Protein AF-0000000072333914 (afdb_homodimer)

Radius of gyration: 28.66 Å; Cα contacts (8 Å, |Δi|>4): 70; chains: 2; bounding box: 29×87×56 Å

Solvent-accessible surface area (backbone atoms only — not comparable to full-atom values): 10857 Å² total; per-residue (Å²): 116,71,63,60,55,51,50,52,52,49,52,53,51,48,46,53,46,67,69,34,56,64,52,48,51,50,49,52,49,52,50,50,51,52,53,51,52,51,51,53,50,51,51,55,51,47,54,39,51,50,38,49,49,55,42,50,67,72,44,85,73,68,85,85,59,92,69,77,75,48,73,56,53,39,40,49,48,50,44,54,48,49,54,49,51,51,52,53,48,56,52,54,57,55,65,74,97,115,70,62,59,56,51,50,54,52,49,51,51,52,48,46,52,46,68,71,34,56,64,53,47,51,49,49,51,49,50,50,52,51,50,52,51,53,50,52,53,52,49,52,55,51,48,53,39,50,51,37,49,50,56,41,52,68,70,46,84,73,67,88,77,63,94,70,77,75,48,72,55,54,38,41,50,48,49,43,53,48,51,53,48,50,50,52,54,48,55,52,55,58,56,65,74,98

InterPro domains:
  IPR011598 Myc-type, basic helix-loop-helix (bHLH) domain [PF00010] (33-82)
  IPR011598 Myc-type, basic helix-loop-helix (bHLH) domain [PS50888] (32-85)
  IPR011598 Myc-type, basic helix-loop-helix (bHLH) domain [SM00353] (38-91)
  IPR036638 Helix-loop-helix DNA-binding domain superfamily [G3DSA:4.10.280.10] (30-96)
  IPR036638 Helix-loop-helix DNA-binding domain superfamily [SSF47459] (28-91)
  IPR050359 Basic helix-loop-helix transcription factors [PTHR19290] (32-91)

Structure (mmCIF, N/CA/C/O backbone):
data_AF-0000000072333914-model_v1
#
loop_
_entity.id
_entity.type
_entity.pdbx_description
1 polymer 'BHLH domain-containing protein'
#
loop_
_atom_site.group_PDB
_atom_site.id
_atom_site.type_symbol
_atom_site.label_atom_id
_atom_site.label_alt_id
_atom_site.label_comp_id
_atom_site.label_asym_id
_atom_site.label_entity_id
_atom_site.label_seq_id
_atom_site.pdbx_PDB_ins_code
_atom_site.Cartn_x
_atom_site.Cartn_y
_atom_site.Cartn_z
_atom_site.occupancy
_atom_site.B_iso_or_equiv
_atom_site.auth_seq_id
_atom_site.auth_comp_id
_atom_site.auth_asym_id
_atom_site.auth_atom_id
_atom_site.pdbx_PDB_model_num
ATOM 1 N N . MET A 1 1 ? 5.539 -47.281 -7.219 1 53.69 1 MET A N 1
ATOM 2 C CA . MET A 1 1 ? 4.574 -46.594 -8.086 1 53.69 1 MET A CA 1
ATOM 3 C C . MET A 1 1 ? 4.977 -45.156 -8.312 1 53.69 1 MET A C 1
ATOM 5 O O . MET A 1 1 ? 4.93 -44.656 -9.445 1 53.69 1 MET A O 1
ATOM 9 N N . ASN A 1 2 ? 5.613 -44.562 -7.328 1 63.25 2 ASN A N 1
ATOM 10 C CA . ASN A 1 2 ? 5.949 -43.125 -7.359 1 63.25 2 ASN A CA 1
ATOM 11 C C . ASN A 1 2 ? 7.168 -42.875 -8.234 1 63.25 2 ASN A C 1
ATOM 13 O O . ASN A 1 2 ? 7.23 -41.844 -8.93 1 63.25 2 ASN A O 1
ATOM 17 N N . ILE A 1 3 ? 7.809 -43.906 -8.367 1 69.31 3 ILE A N 1
ATOM 18 C CA . ILE A 1 3 ? 9.07 -43.719 -9.07 1 69.31 3 ILE A CA 1
ATOM 19 C C . ILE A 1 3 ? 8.82 -43.688 -10.578 1 69.31 3 ILE A C 1
ATOM 21 O O . ILE A 1 3 ? 9.406 -42.875 -11.297 1 69.31 3 ILE A O 1
ATOM 25 N N . PHE A 1 4 ? 7.863 -44.469 -11.055 1 65.38 4 PHE A N 1
ATOM 26 C CA . PHE A 1 4 ? 7.562 -44.531 -12.484 1 65.38 4 PHE A CA 1
ATOM 27 C C . PHE A 1 4 ? 6.98 -43.219 -12.984 1 65.38 4 PHE A C 1
ATOM 29 O O . PHE A 1 4 ? 7.336 -42.75 -14.062 1 65.38 4 PHE A O 1
ATOM 36 N N . ILE A 1 5 ? 6.168 -42.562 -12.242 1 74.12 5 ILE A N 1
ATOM 37 C CA . ILE A 1 5 ? 5.543 -41.312 -12.594 1 74.12 5 ILE A CA 1
ATOM 38 C C . ILE A 1 5 ? 6.613 -4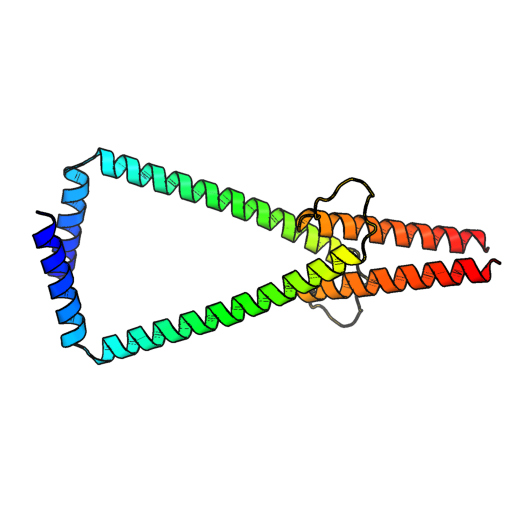0.219 -12.711 1 74.12 5 ILE A C 1
ATOM 40 O O . ILE A 1 5 ? 6.59 -39.406 -13.641 1 74.12 5 ILE A O 1
ATOM 44 N N . LEU A 1 6 ? 7.57 -40.312 -11.891 1 72.12 6 LEU A N 1
ATOM 45 C CA . LEU A 1 6 ? 8.656 -39.344 -11.898 1 72.12 6 LEU A CA 1
ATOM 46 C C . LEU A 1 6 ? 9.508 -39.5 -13.156 1 72.12 6 LEU A C 1
ATOM 48 O O . LEU A 1 6 ? 9.914 -38.5 -13.766 1 72.12 6 LEU A O 1
ATOM 52 N N . GLU A 1 7 ? 9.633 -40.719 -13.469 1 73.38 7 GLU A N 1
ATOM 53 C CA . GLU A 1 7 ? 10.422 -41.031 -14.656 1 73.38 7 GLU A CA 1
ATOM 54 C C . GLU A 1 7 ? 9.719 -40.562 -15.922 1 73.38 7 GLU A C 1
ATOM 56 O O . GLU A 1 7 ? 10.359 -40 -16.828 1 73.38 7 GLU A O 1
ATOM 61 N N . VAL A 1 8 ? 8.469 -40.719 -15.992 1 74.5 8 VAL A N 1
ATOM 62 C CA . VAL A 1 8 ? 7.668 -40.312 -17.141 1 74.5 8 VAL A CA 1
ATOM 63 C C . VAL A 1 8 ? 7.66 -38.781 -17.266 1 74.5 8 VAL A C 1
ATOM 65 O O . VAL A 1 8 ? 7.777 -38.25 -18.359 1 74.5 8 VAL A O 1
ATOM 68 N N . ILE A 1 9 ? 7.594 -38.094 -16.125 1 75.06 9 ILE A N 1
ATOM 69 C CA . ILE A 1 9 ? 7.582 -36.656 -16.109 1 75.06 9 ILE A CA 1
ATOM 70 C C . ILE A 1 9 ? 8.945 -36.125 -16.547 1 75.06 9 ILE A C 1
ATOM 72 O O . ILE A 1 9 ? 9.023 -35.156 -17.328 1 75.06 9 ILE A O 1
ATOM 76 N N . GLN A 1 10 ? 9.93 -36.812 -16.125 1 71.75 10 GLN A N 1
ATOM 77 C CA . GLN A 1 10 ? 11.289 -36.438 -16.484 1 71.75 10 GLN A CA 1
ATOM 78 C C . GLN A 1 10 ? 11.531 -36.656 -17.984 1 71.75 10 GLN A C 1
ATOM 80 O O . GLN A 1 10 ? 12.195 -35.844 -18.641 1 71.75 10 GLN A O 1
ATOM 85 N N . MET A 1 11 ? 11.031 -37.781 -18.578 1 71.38 11 MET A N 1
ATOM 86 C CA . MET A 1 11 ? 11.164 -38.094 -20 1 71.38 11 MET A CA 1
ATOM 87 C C . MET A 1 11 ? 10.438 -37.062 -20.844 1 71.38 11 MET A C 1
ATOM 89 O O . MET A 1 11 ? 10.938 -36.656 -21.891 1 71.38 11 MET A O 1
ATOM 93 N N . PHE A 1 12 ? 9.336 -36.719 -20.375 1 70.88 12 PHE A N 1
ATOM 94 C CA . PHE A 1 12 ? 8.547 -35.719 -21.078 1 70.88 12 PHE A CA 1
ATOM 95 C C . PHE A 1 12 ? 9.25 -34.375 -21.094 1 70.88 12 PHE A C 1
ATOM 97 O O . PHE A 1 12 ? 9.266 -33.688 -22.109 1 70.88 12 PHE A O 1
ATOM 104 N N . TYR A 1 13 ? 9.828 -34 -19.938 1 68.38 13 TYR A N 1
ATOM 105 C CA . TYR A 1 13 ? 10.547 -32.75 -19.812 1 68.38 13 TYR A CA 1
ATOM 106 C C . TYR A 1 13 ? 11.773 -32.719 -20.703 1 68.38 13 TYR A C 1
ATOM 108 O O . TYR A 1 13 ? 12.055 -31.719 -21.375 1 68.38 13 TYR A O 1
ATOM 116 N N . LYS A 1 14 ? 12.422 -33.781 -20.688 1 73.5 14 LYS A N 1
ATOM 117 C CA . LYS A 1 14 ? 13.617 -33.906 -21.516 1 73.5 14 LYS A CA 1
ATOM 118 C C . LYS A 1 14 ? 13.258 -33.875 -23 1 73.5 14 LYS A C 1
ATOM 120 O O . LYS A 1 14 ? 14 -33.312 -23.812 1 73.5 14 LYS A O 1
ATOM 125 N N . SER A 1 15 ? 12.195 -34.469 -23.328 1 72 15 SER A N 1
ATOM 126 C CA . SER A 1 15 ? 11.75 -34.469 -24.719 1 72 15 SER A CA 1
ATOM 127 C C . SER A 1 15 ? 11.406 -33.062 -25.203 1 72 15 SER A C 1
ATOM 129 O O . SER A 1 15 ? 11.75 -32.688 -26.328 1 72 15 SER A O 1
ATOM 131 N N . ILE A 1 16 ? 10.727 -32.344 -24.359 1 68.12 16 ILE A N 1
ATOM 132 C CA . ILE A 1 16 ? 10.367 -30.984 -24.734 1 68.12 16 ILE A CA 1
ATOM 133 C C . ILE A 1 16 ? 11.625 -30.141 -24.891 1 68.12 16 ILE A C 1
ATOM 135 O O . ILE A 1 16 ? 11.742 -29.344 -25.828 1 68.12 16 ILE A O 1
ATOM 139 N N . GLU A 1 17 ? 12.555 -30.359 -24.016 1 66.81 17 GLU A N 1
ATOM 140 C CA . GLU A 1 17 ? 13.82 -29.625 -24.078 1 66.81 17 GLU A CA 1
ATOM 141 C C . GLU A 1 17 ? 14.625 -30.031 -25.312 1 66.81 17 GLU A C 1
ATOM 143 O O . GLU A 1 17 ? 15.273 -29.188 -25.938 1 66.81 17 GLU A O 1
ATOM 148 N N . ASP A 1 18 ? 14.617 -31.344 -25.516 1 71.44 18 ASP A N 1
ATOM 149 C CA . ASP A 1 18 ? 15.391 -31.844 -26.641 1 71.44 18 ASP A CA 1
ATOM 150 C C . ASP A 1 18 ? 14.742 -31.469 -27.969 1 71.44 18 ASP A C 1
ATOM 152 O O . ASP A 1 18 ? 15.43 -31.281 -28.969 1 71.44 18 ASP A O 1
ATOM 156 N N . TYR A 1 19 ? 13.5 -31.438 -27.953 1 65.25 19 TYR A N 1
ATOM 157 C CA . TYR A 1 19 ? 12.797 -31.219 -29.219 1 65.25 19 TYR A CA 1
ATOM 158 C C . TYR A 1 19 ? 12.906 -29.766 -29.672 1 65.25 19 TYR A C 1
ATOM 160 O O . TYR A 1 19 ? 13.109 -29.484 -30.859 1 65.25 19 TYR A O 1
ATOM 168 N N . ASP A 1 20 ? 12.742 -28.797 -28.781 1 71.88 20 ASP A N 1
ATOM 169 C CA . ASP A 1 20 ? 12.75 -27.422 -29.266 1 71.88 20 ASP A CA 1
ATOM 170 C C . ASP A 1 20 ? 13.57 -26.531 -28.344 1 71.88 20 ASP A C 1
ATOM 172 O O . ASP A 1 20 ? 13.047 -25.984 -27.375 1 71.88 20 ASP A O 1
ATOM 176 N N . PRO A 1 21 ? 14.906 -26.609 -28.609 1 74.38 21 PRO A N 1
ATOM 177 C CA . PRO A 1 21 ? 15.812 -25.781 -27.844 1 74.38 21 PRO A CA 1
ATOM 178 C C . PRO A 1 21 ? 15.367 -24.312 -27.781 1 74.38 21 PRO A C 1
ATOM 180 O O . PRO A 1 21 ? 15.688 -23.609 -26.812 1 74.38 21 PRO A O 1
ATOM 183 N N . HIS A 1 22 ? 14.719 -23.938 -28.812 1 74.69 22 HIS A N 1
ATOM 184 C CA . HIS A 1 22 ? 14.219 -22.578 -28.875 1 74.69 22 HIS A CA 1
ATOM 185 C C . HIS A 1 22 ? 13.188 -22.312 -27.781 1 74.69 22 HIS A C 1
ATOM 187 O O . HIS A 1 22 ? 13.102 -21.219 -27.234 1 74.69 22 HIS A O 1
ATOM 193 N N . LEU A 1 23 ? 12.516 -23.422 -27.547 1 74.19 23 LEU A N 1
ATOM 194 C CA . LEU A 1 23 ? 11.5 -23.297 -26.516 1 74.19 23 LEU A CA 1
ATOM 195 C C . LEU A 1 23 ? 12.141 -23.109 -25.141 1 74.19 23 LEU A C 1
ATOM 197 O O . LEU A 1 23 ? 11.656 -22.312 -24.328 1 74.19 23 LEU A O 1
ATOM 201 N N . LYS A 1 24 ? 13.203 -23.734 -24.938 1 75.38 24 LYS A N 1
ATOM 202 C CA . LYS A 1 24 ? 13.93 -23.609 -23.672 1 75.38 24 LYS A CA 1
ATOM 203 C C . LYS A 1 24 ? 14.477 -22.188 -23.5 1 75.38 24 LYS A C 1
ATOM 205 O O . LYS A 1 24 ? 14.383 -21.609 -22.406 1 75.38 24 LYS A O 1
ATOM 210 N N . CYS A 1 25 ? 14.969 -21.781 -24.609 1 78.06 25 CYS A N 1
ATOM 211 C CA . CYS A 1 25 ? 15.578 -20.453 -24.562 1 78.06 25 CYS A CA 1
ATOM 212 C C . CYS A 1 25 ? 14.523 -19.375 -24.297 1 78.06 25 CYS A C 1
ATOM 214 O O . CYS A 1 25 ? 14.727 -18.484 -23.469 1 78.06 25 CYS A O 1
ATOM 216 N N . GLN A 1 26 ? 13.383 -19.688 -24.969 1 79.75 26 GLN A N 1
ATOM 217 C CA . GLN A 1 26 ? 12.305 -18.703 -24.812 1 79.75 26 GLN A CA 1
ATOM 218 C C . GLN A 1 26 ? 11.766 -18.719 -23.391 1 79.75 26 GLN A C 1
ATOM 220 O O . GLN A 1 26 ? 11.492 -17.656 -22.828 1 79.75 26 GLN A O 1
ATOM 225 N N . TYR A 1 27 ? 11.719 -19.906 -22.906 1 79.88 27 TYR A N 1
ATOM 226 C CA . TYR A 1 27 ? 11.203 -20.047 -21.547 1 79.88 27 TYR A CA 1
ATOM 227 C C . TYR A 1 27 ? 12.125 -19.375 -20.531 1 79.88 27 TYR A C 1
ATOM 229 O O . TYR A 1 27 ? 11.672 -18.688 -19.625 1 79.88 27 TYR A O 1
ATOM 237 N N . SER A 1 28 ? 13.336 -19.625 -20.766 1 84.38 28 SER A N 1
ATOM 238 C CA . SER A 1 28 ? 14.328 -19.047 -19.859 1 84.38 28 SER A CA 1
ATOM 239 C C . SER A 1 28 ? 14.305 -17.516 -19.922 1 84.38 28 SER A C 1
ATOM 241 O O . SER A 1 28 ? 14.383 -16.844 -18.891 1 84.38 28 SER A O 1
ATOM 243 N N . VAL A 1 29 ? 14.086 -17.047 -21.125 1 88.94 29 VAL A N 1
ATOM 244 C CA . VAL A 1 29 ? 14.07 -15.594 -21.328 1 88.94 29 VAL A CA 1
ATOM 245 C C . VAL A 1 29 ? 12.852 -14.992 -20.641 1 88.94 29 VAL A C 1
ATOM 247 O O . VAL A 1 29 ? 12.945 -13.922 -20.031 1 88.94 29 VAL A O 1
ATOM 250 N N . ASN A 1 30 ? 11.766 -15.672 -20.828 1 92.56 30 ASN A N 1
ATOM 251 C CA . ASN A 1 30 ? 10.539 -15.195 -20.203 1 92.56 30 ASN A CA 1
ATOM 252 C C . ASN A 1 30 ? 10.648 -15.172 -18.688 1 92.56 30 ASN A C 1
ATOM 254 O O . ASN A 1 30 ? 10.172 -14.234 -18.031 1 92.56 30 ASN A O 1
ATOM 258 N N . ILE A 1 31 ? 11.312 -16.172 -18.188 1 93.69 31 ILE A N 1
ATOM 259 C CA . ILE A 1 31 ? 11.492 -16.266 -16.734 1 93.69 31 ILE A CA 1
ATOM 260 C C . ILE A 1 31 ? 12.336 -15.086 -16.25 1 93.69 31 ILE A C 1
ATOM 262 O O . ILE A 1 31 ? 11.992 -14.43 -15.258 1 93.69 31 ILE A O 1
ATOM 266 N N . ILE A 1 32 ? 13.344 -14.812 -16.953 1 93.12 32 ILE A N 1
ATOM 267 C CA . ILE A 1 32 ? 14.242 -13.719 -16.594 1 93.12 32 ILE A CA 1
ATOM 268 C C . ILE A 1 32 ? 13.492 -12.391 -16.688 1 93.12 32 ILE A C 1
ATOM 270 O O . ILE A 1 32 ? 13.656 -11.523 -15.82 1 93.12 32 ILE A O 1
ATOM 274 N N . ARG A 1 33 ? 12.688 -12.188 -17.672 1 97.5 33 ARG A N 1
ATOM 275 C CA . ARG A 1 33 ? 11.891 -10.977 -17.844 1 97.5 33 ARG A CA 1
ATOM 276 C C . ARG A 1 33 ? 10.938 -10.789 -16.656 1 97.5 33 ARG A C 1
ATOM 278 O O . ARG A 1 33 ? 10.828 -9.688 -16.125 1 97.5 33 ARG A O 1
ATOM 285 N N . ARG A 1 34 ? 10.328 -11.828 -16.281 1 97.44 34 ARG A N 1
ATOM 286 C CA . ARG A 1 34 ? 9.391 -11.773 -15.164 1 97.44 34 ARG A CA 1
ATOM 287 C C . ARG A 1 34 ? 10.102 -11.438 -13.859 1 97.44 34 ARG A C 1
ATOM 289 O O . ARG A 1 34 ? 9.609 -10.641 -13.062 1 97.44 34 ARG A O 1
ATOM 296 N N . LEU A 1 35 ? 11.258 -11.977 -13.664 1 97.38 35 LEU A N 1
ATOM 297 C CA . LEU A 1 35 ? 12.047 -11.719 -12.469 1 97.38 35 LEU A CA 1
ATOM 298 C C . LEU A 1 35 ? 12.461 -10.25 -12.383 1 97.38 35 LEU A C 1
ATOM 300 O O . LEU A 1 35 ? 12.375 -9.633 -11.32 1 97.38 35 LEU A O 1
ATOM 304 N N . LYS A 1 36 ? 12.773 -9.727 -13.461 1 98 36 LYS A N 1
ATOM 305 C CA . LYS A 1 36 ? 13.156 -8.312 -13.523 1 98 36 LYS A CA 1
ATOM 306 C C . LYS A 1 36 ? 11.961 -7.41 -13.242 1 98 36 LYS A C 1
ATOM 308 O O . LYS A 1 36 ? 12.078 -6.426 -12.516 1 98 36 LYS A O 1
ATOM 313 N N . ALA A 1 37 ? 10.812 -7.703 -13.805 1 98.19 37 ALA A N 1
ATOM 314 C CA . ALA A 1 37 ? 9.586 -6.945 -13.578 1 98.19 37 ALA A CA 1
ATOM 315 C C . ALA A 1 37 ? 9.18 -6.98 -12.102 1 98.19 37 ALA A C 1
ATOM 317 O O . ALA A 1 37 ? 8.766 -5.961 -11.547 1 98.19 37 ALA A O 1
ATOM 318 N N . ASN A 1 38 ? 9.344 -8.07 -11.508 1 97.62 38 ASN A N 1
ATOM 319 C CA . ASN A 1 38 ? 9.047 -8.219 -10.086 1 97.62 38 ASN A CA 1
ATOM 320 C C . ASN A 1 38 ? 9.969 -7.371 -9.219 1 97.62 38 ASN A C 1
ATOM 322 O O . ASN A 1 38 ? 9.539 -6.785 -8.227 1 97.62 38 ASN A O 1
ATOM 326 N N . ARG A 1 39 ? 11.25 -7.379 -9.586 1 98.12 39 ARG A N 1
ATOM 327 C CA . ARG A 1 39 ? 12.211 -6.562 -8.852 1 98.12 39 ARG A CA 1
ATOM 328 C C . ARG A 1 39 ? 11.859 -5.082 -8.961 1 98.12 39 ARG A C 1
ATOM 330 O O . ARG A 1 39 ? 11.969 -4.34 -7.977 1 98.12 39 ARG A O 1
ATOM 337 N N . ARG A 1 40 ? 11.461 -4.633 -10.109 1 98.25 40 ARG A N 1
ATOM 338 C CA . ARG A 1 40 ? 11.062 -3.242 -10.289 1 98.25 40 ARG A CA 1
ATOM 339 C C . ARG A 1 40 ? 9.836 -2.908 -9.438 1 98.25 40 ARG A C 1
ATOM 341 O O . ARG A 1 40 ? 9.789 -1.848 -8.812 1 98.25 40 ARG A O 1
ATOM 348 N N . GLU A 1 41 ? 8.875 -3.891 -9.391 1 97.44 41 GLU A N 1
ATOM 349 C CA . GLU A 1 41 ? 7.668 -3.691 -8.594 1 97.44 41 GLU A CA 1
ATOM 350 C C . GLU A 1 41 ? 7.988 -3.637 -7.102 1 97.44 41 GLU A C 1
ATOM 352 O O . GLU A 1 41 ? 7.434 -2.812 -6.371 1 97.44 41 GLU A O 1
ATOM 357 N N . ARG A 1 42 ? 8.875 -4.402 -6.695 1 98.06 42 ARG A N 1
ATOM 358 C CA . ARG A 1 42 ? 9.297 -4.398 -5.297 1 98.06 42 ARG A CA 1
ATOM 359 C C . ARG A 1 42 ? 9.969 -3.082 -4.934 1 98.06 42 ARG A C 1
ATOM 361 O O . ARG A 1 42 ? 9.758 -2.551 -3.84 1 98.06 42 ARG A O 1
ATOM 368 N N . ALA A 1 43 ? 10.781 -2.639 -5.852 1 97.88 43 ALA A N 1
ATOM 369 C CA . ALA A 1 43 ? 11.438 -1.353 -5.641 1 97.88 43 ALA A CA 1
ATOM 370 C C . ALA A 1 43 ? 10.414 -0.222 -5.543 1 97.88 43 ALA A C 1
ATOM 372 O O . ALA A 1 43 ? 10.555 0.678 -4.715 1 97.88 43 ALA A O 1
ATOM 373 N N . ARG A 1 44 ? 9.461 -0.206 -6.383 1 98.12 44 ARG A N 1
ATOM 374 C CA . ARG A 1 44 ? 8.398 0.793 -6.352 1 98.12 44 ARG A CA 1
ATOM 375 C C . ARG A 1 44 ? 7.652 0.758 -5.02 1 98.12 44 ARG A C 1
ATOM 377 O O . ARG A 1 44 ? 7.379 1.805 -4.43 1 98.12 44 ARG A O 1
ATOM 384 N N . MET A 1 45 ? 7.371 -0.432 -4.531 1 97.88 45 MET A N 1
ATOM 385 C CA . MET A 1 45 ? 6.664 -0.59 -3.262 1 97.88 45 MET A CA 1
ATOM 386 C C . MET A 1 45 ? 7.531 -0.13 -2.096 1 97.88 45 MET A C 1
ATOM 388 O O . MET A 1 45 ? 7.023 0.423 -1.119 1 97.88 45 MET A O 1
ATOM 392 N N . HIS A 1 46 ? 8.859 -0.367 -2.193 1 98.25 46 HIS A N 1
ATOM 393 C CA . HIS A 1 46 ? 9.773 0.107 -1.162 1 98.25 46 HIS A CA 1
ATOM 394 C C . HIS A 1 46 ? 9.719 1.625 -1.032 1 98.25 46 HIS A C 1
ATOM 396 O O . HIS A 1 46 ? 9.758 2.16 0.078 1 98.25 46 HIS A O 1
ATOM 402 N N . SER A 1 47 ? 9.648 2.32 -2.125 1 98.25 47 SER A N 1
ATOM 403 C CA . SER A 1 47 ? 9.547 3.775 -2.105 1 98.25 47 SER A CA 1
ATOM 404 C C . SER A 1 47 ? 8.289 4.227 -1.368 1 98.25 47 SER A C 1
ATOM 406 O O . SER A 1 47 ? 8.32 5.195 -0.605 1 98.25 47 SER A O 1
ATOM 408 N N . VAL A 1 48 ? 7.207 3.609 -1.576 1 98.19 48 VAL A N 1
ATOM 409 C CA . VAL A 1 48 ? 5.941 3.92 -0.916 1 98.19 48 VAL A CA 1
ATOM 410 C C . VAL A 1 48 ? 6.074 3.688 0.587 1 98.19 48 VAL A C 1
ATOM 412 O O . VAL A 1 48 ? 5.645 4.52 1.39 1 98.19 48 VAL A O 1
ATOM 415 N N . ASN A 1 49 ? 6.637 2.574 0.926 1 97.62 49 ASN A N 1
ATOM 416 C CA . ASN A 1 49 ? 6.84 2.248 2.334 1 97.62 49 ASN A CA 1
ATOM 417 C C . ASN A 1 49 ? 7.734 3.273 3.023 1 97.62 49 ASN A C 1
ATOM 419 O O . ASN A 1 49 ? 7.5 3.631 4.18 1 97.62 49 ASN A O 1
ATOM 423 N N . ASN A 1 50 ? 8.781 3.625 2.303 1 98.31 50 ASN A N 1
ATOM 424 C CA . ASN A 1 50 ? 9.648 4.664 2.846 1 98.31 50 ASN A CA 1
ATOM 425 C C . ASN A 1 50 ? 8.883 5.957 3.102 1 98.31 50 ASN A C 1
ATOM 427 O O . ASN A 1 50 ? 9.07 6.602 4.137 1 98.31 50 ASN A O 1
ATOM 431 N N . ALA A 1 51 ? 8.078 6.336 2.145 1 98.44 51 ALA A N 1
ATOM 432 C CA . ALA A 1 51 ? 7.281 7.551 2.303 1 98.44 51 ALA A CA 1
ATOM 433 C C . ALA A 1 51 ? 6.309 7.418 3.469 1 98.44 51 ALA A C 1
ATOM 435 O O . ALA A 1 51 ? 6.098 8.367 4.223 1 98.44 51 ALA A O 1
ATOM 436 N N . LEU A 1 52 ? 5.734 6.34 3.654 1 98.06 52 LEU A N 1
ATOM 437 C CA . LEU A 1 52 ? 4.844 6.07 4.777 1 98.06 52 LEU A CA 1
ATOM 438 C C . LEU A 1 52 ? 5.594 6.164 6.102 1 98.06 52 LEU A C 1
ATOM 440 O O . LEU A 1 52 ? 5.062 6.684 7.086 1 98.06 52 LEU A O 1
ATOM 444 N N . GLU A 1 53 ? 6.773 5.586 6.07 1 97.19 53 GLU A N 1
ATOM 445 C CA . GLU A 1 53 ? 7.605 5.652 7.27 1 97.19 53 GLU A CA 1
ATOM 446 C C . GLU A 1 53 ? 7.941 7.098 7.625 1 97.19 53 GLU A C 1
ATOM 448 O O . GLU A 1 53 ? 7.934 7.469 8.805 1 97.19 53 GLU A O 1
ATOM 453 N N . GLN A 1 54 ? 8.305 7.906 6.691 1 97.62 54 GLN A N 1
ATOM 454 C CA . GLN A 1 54 ? 8.547 9.328 6.926 1 97.62 54 GLN A CA 1
ATOM 455 C C . GLN A 1 54 ? 7.32 10 7.543 1 97.62 54 GLN A C 1
ATOM 457 O O . GLN A 1 54 ? 7.445 10.789 8.477 1 97.62 54 GLN A O 1
ATOM 462 N N . LEU A 1 55 ? 6.176 9.656 7.039 1 97.5 55 LEU A N 1
ATOM 463 C CA . LEU A 1 55 ? 4.922 10.203 7.551 1 97.5 55 LEU A CA 1
ATOM 464 C C . LEU A 1 55 ? 4.703 9.781 9 1 97.5 55 LEU A C 1
ATOM 466 O O . LEU A 1 55 ? 4.305 10.602 9.836 1 97.5 55 LEU A O 1
ATOM 470 N N . ARG A 1 56 ? 4.98 8.562 9.227 1 95.69 56 ARG A N 1
ATOM 471 C CA . ARG A 1 56 ? 4.852 8.039 10.578 1 95.69 56 ARG A CA 1
ATOM 472 C C . ARG A 1 56 ? 5.738 8.805 11.555 1 95.69 56 ARG A C 1
ATOM 474 O O . ARG A 1 56 ? 5.336 9.086 12.68 1 95.69 56 ARG A O 1
ATOM 481 N N . ASN A 1 57 ? 6.859 9.195 11.125 1 94.25 57 ASN A N 1
ATOM 482 C CA . ASN A 1 57 ? 7.863 9.82 11.977 1 94.25 57 ASN A CA 1
ATOM 483 C C . ASN A 1 57 ? 7.508 11.273 12.297 1 94.25 57 ASN A C 1
ATOM 485 O O . ASN A 1 57 ? 7.969 11.82 13.297 1 94.25 57 ASN A O 1
ATOM 489 N N . ILE A 1 58 ? 6.762 11.883 11.469 1 94.69 58 ILE A N 1
ATOM 490 C CA . ILE A 1 58 ? 6.445 13.289 11.68 1 94.69 58 ILE A CA 1
ATOM 491 C C . ILE A 1 58 ? 5.23 13.414 12.602 1 94.69 58 ILE A C 1
ATOM 493 O O . ILE A 1 58 ? 4.945 14.5 13.117 1 94.69 58 ILE A O 1
ATOM 497 N N . LEU A 1 59 ? 4.488 12.359 12.758 1 95.12 59 LEU A N 1
ATOM 498 C CA . LEU A 1 59 ? 3.283 12.398 13.586 1 95.12 59 LEU A CA 1
ATOM 499 C C . LEU A 1 59 ? 3.639 12.367 15.07 1 95.12 59 LEU A C 1
ATOM 501 O O . LEU A 1 59 ? 4.602 11.711 15.469 1 95.12 59 LEU A O 1
ATOM 505 N N . PRO A 1 60 ? 2.834 13.102 15.789 1 90.81 60 PRO A N 1
ATOM 506 C CA . PRO A 1 60 ? 3.076 13.047 17.234 1 90.81 60 PRO A CA 1
ATOM 507 C C . PRO A 1 60 ? 2.85 11.648 17.812 1 90.81 60 PRO A C 1
ATOM 509 O O . PRO A 1 60 ? 1.957 10.93 17.359 1 90.81 60 PRO A O 1
ATOM 512 N N . THR A 1 61 ? 3.854 11.188 18.438 1 79.44 61 THR A N 1
ATOM 513 C CA . THR A 1 61 ? 3.811 9.836 18.984 1 79.44 61 THR A CA 1
ATOM 514 C C . THR A 1 61 ? 3.07 9.812 20.328 1 79.44 61 THR A C 1
ATOM 516 O O . THR A 1 61 ? 3.24 10.711 21.141 1 79.44 61 THR A O 1
ATOM 519 N N . ALA A 1 62 ? 1.845 9.227 20.25 1 61.69 62 ALA A N 1
ATOM 520 C CA . ALA A 1 62 ? 1.24 9.07 21.578 1 61.69 62 ALA A CA 1
ATOM 521 C C . ALA A 1 62 ? 2.053 8.109 22.438 1 61.69 62 ALA A C 1
ATOM 523 O O . ALA A 1 62 ? 2.703 7.195 21.922 1 61.69 62 ALA A O 1
ATOM 524 N N . SER A 1 63 ? 2.598 8.75 23.562 1 57.25 63 SER A N 1
ATOM 525 C CA . SER A 1 63 ? 3.434 8.086 24.562 1 57.25 63 SER A CA 1
ATOM 526 C C . SER A 1 63 ? 2.988 6.645 24.781 1 57.25 63 SER A C 1
ATOM 528 O O . SER A 1 63 ? 3.617 5.906 25.547 1 57.25 63 SER A O 1
ATOM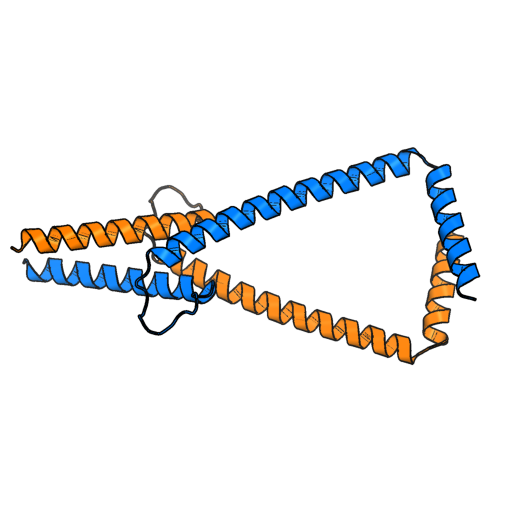 530 N N . HIS A 1 64 ? 1.779 6.328 24.203 1 49.94 64 HIS A N 1
ATOM 531 C CA . HIS A 1 64 ? 1.212 5.176 24.891 1 49.94 64 HIS A CA 1
ATOM 532 C C . HIS A 1 64 ? 1.676 3.869 24.266 1 49.94 64 HIS A C 1
ATOM 534 O O . HIS A 1 64 ? 0.998 3.32 23.391 1 49.94 64 HIS A O 1
ATOM 540 N N . GLY A 1 65 ? 3.023 3.613 24.094 1 60.53 65 GLY A N 1
ATOM 541 C CA . GLY A 1 65 ? 3.598 2.285 23.953 1 60.53 65 GLY A CA 1
ATOM 542 C C . GLY A 1 65 ? 4.453 2.135 22.703 1 60.53 65 GLY A C 1
ATOM 543 O O . GLY A 1 65 ? 4.535 3.055 21.891 1 60.53 65 GLY A O 1
ATOM 544 N N . SER A 1 66 ? 5.402 1.13 22.688 1 66.75 66 SER A N 1
ATOM 545 C CA . SER A 1 66 ? 6.52 0.717 21.844 1 66.75 66 SER A CA 1
ATOM 546 C C . SER A 1 66 ? 6.035 0.215 20.484 1 66.75 66 SER A C 1
ATOM 548 O O . SER A 1 66 ? 6.844 -0.065 19.609 1 66.75 66 SER A O 1
ATOM 550 N N . THR A 1 67 ? 4.625 0.271 20.328 1 82.56 67 THR A N 1
ATOM 551 C CA . THR A 1 67 ? 4.266 -0.394 19.094 1 82.56 67 THR A CA 1
ATOM 552 C C . THR A 1 67 ? 4.18 0.612 17.938 1 82.56 67 THR A C 1
ATOM 554 O O . THR A 1 67 ? 3.617 1.696 18.109 1 82.56 67 THR A O 1
ATOM 557 N N . LYS A 1 68 ? 4.75 0.178 16.828 1 88.56 68 LYS A N 1
ATOM 558 C CA . LYS A 1 68 ? 4.723 0.983 15.609 1 88.56 68 LYS A CA 1
ATOM 559 C C . LYS A 1 68 ? 3.318 1.036 15.016 1 88.56 68 LYS A C 1
ATOM 561 O O . LYS A 1 68 ? 2.602 0.033 15.016 1 88.56 68 LYS A O 1
ATOM 566 N N . LEU A 1 69 ? 2.912 2.232 14.625 1 92.19 69 LEU A N 1
ATOM 567 C CA . LEU A 1 69 ? 1.632 2.379 13.938 1 92.19 69 LEU A CA 1
ATOM 568 C C . LEU A 1 69 ? 1.588 1.524 12.68 1 92.19 69 LEU A C 1
ATOM 570 O O . LEU A 1 69 ? 2.582 1.426 11.953 1 92.19 69 LEU A O 1
ATOM 574 N N . SER A 1 70 ? 0.451 0.941 12.391 1 94.94 70 SER A N 1
ATOM 575 C CA . SER A 1 70 ? 0.254 0.246 11.125 1 94.94 70 SER A CA 1
ATOM 576 C C . SER A 1 70 ? 0.089 1.231 9.977 1 94.94 70 SER A C 1
ATOM 578 O O . SER A 1 70 ? 0.007 2.441 10.195 1 94.94 70 SER A O 1
ATOM 580 N N . LYS A 1 71 ? 0.054 0.6 8.844 1 96.31 71 LYS A N 1
ATOM 581 C CA . LYS A 1 71 ? -0.112 1.444 7.664 1 96.31 71 LYS A CA 1
ATOM 582 C C . LYS A 1 71 ? -1.415 2.234 7.73 1 96.31 71 LYS A C 1
ATOM 584 O O . LYS A 1 71 ? -1.421 3.451 7.535 1 96.31 71 LYS A O 1
ATOM 589 N N . ILE A 1 72 ? -2.49 1.514 7.992 1 97.44 72 ILE A N 1
ATOM 590 C CA . ILE A 1 72 ? -3.805 2.146 8 1 97.44 72 ILE A CA 1
ATOM 591 C C . ILE A 1 72 ? -3.889 3.15 9.148 1 97.44 72 ILE A C 1
ATOM 593 O O . ILE A 1 72 ? -4.48 4.223 9 1 97.44 72 ILE A O 1
ATOM 597 N N . GLU A 1 73 ? -3.361 2.818 10.273 1 95.38 73 GLU A N 1
ATOM 598 C CA . GLU A 1 73 ? -3.359 3.719 11.422 1 95.38 73 GLU A CA 1
ATOM 599 C C . GLU A 1 73 ? -2.59 5 11.117 1 95.38 73 GLU A C 1
ATOM 601 O O . GLU A 1 73 ? -3.002 6.09 11.523 1 95.38 73 GLU A O 1
ATOM 606 N N . THR A 1 74 ? -1.443 4.867 10.43 1 97 74 THR A N 1
ATOM 607 C CA . THR A 1 74 ? -0.642 6.031 10.07 1 97 74 THR A CA 1
ATOM 608 C C . THR A 1 74 ? -1.446 6.996 9.203 1 97 74 THR A C 1
ATOM 610 O O . THR A 1 74 ? -1.443 8.203 9.445 1 97 74 THR A O 1
ATOM 613 N N . LEU A 1 75 ? -2.113 6.477 8.297 1 98.12 75 LEU A N 1
ATOM 614 C CA . LEU A 1 75 ? -2.91 7.285 7.383 1 98.12 75 LEU A CA 1
ATOM 615 C C . LEU A 1 75 ? -4.031 8.008 8.125 1 98.12 75 LEU A C 1
ATOM 617 O O . LEU A 1 75 ? -4.238 9.203 7.922 1 98.12 75 LEU A O 1
ATOM 621 N N . ARG A 1 76 ? -4.707 7.293 8.969 1 97.69 76 ARG A N 1
ATOM 622 C CA . ARG A 1 76 ? -5.805 7.871 9.734 1 97.69 76 ARG A CA 1
ATOM 623 C C . ARG A 1 76 ? -5.293 8.938 10.695 1 97.69 76 ARG A C 1
ATOM 625 O O . ARG A 1 76 ? -5.898 10.008 10.828 1 97.69 76 ARG A O 1
ATOM 632 N N . ARG A 1 77 ? -4.203 8.609 11.297 1 96.94 77 ARG A N 1
ATOM 633 C CA . ARG A 1 77 ? -3.613 9.57 12.219 1 96.94 77 ARG A CA 1
ATOM 634 C C . ARG A 1 77 ? -3.154 10.828 11.484 1 96.94 77 ARG A C 1
ATOM 636 O O . ARG A 1 77 ? -3.254 11.938 12.016 1 96.94 77 ARG A O 1
ATOM 643 N N . ALA A 1 78 ? -2.588 10.609 10.32 1 98.06 78 ALA A N 1
ATOM 644 C CA . ALA A 1 78 ? -2.164 11.75 9.516 1 98.06 78 ALA A CA 1
ATOM 645 C C . ALA A 1 78 ? -3.348 12.656 9.188 1 98.06 78 ALA A C 1
ATOM 647 O O . ALA A 1 78 ? -3.252 13.883 9.305 1 98.06 78 ALA A O 1
ATOM 648 N N . CYS A 1 79 ? -4.43 12.094 8.797 1 98.12 79 CYS A N 1
ATOM 649 C CA . CYS A 1 79 ? -5.641 12.859 8.523 1 98.12 79 CYS A CA 1
ATOM 650 C C . CYS A 1 79 ? -6.07 13.656 9.75 1 98.12 79 CYS A C 1
ATOM 652 O O . CYS A 1 79 ? -6.281 14.867 9.664 1 98.12 79 CYS A O 1
ATOM 654 N N . ASP A 1 80 ? -6.148 12.961 10.852 1 97.69 80 ASP A N 1
ATOM 655 C CA . ASP A 1 80 ? -6.562 13.594 12.102 1 97.69 80 ASP A CA 1
ATOM 656 C C . ASP A 1 80 ? -5.621 14.734 12.484 1 97.69 80 ASP A C 1
ATOM 658 O O . ASP A 1 80 ? -6.066 15.789 12.938 1 97.69 80 ASP A O 1
ATOM 662 N N . TYR A 1 81 ? -4.379 14.5 12.312 1 97.44 81 TYR A N 1
ATOM 663 C CA . TYR A 1 81 ? -3.365 15.484 12.688 1 97.44 81 TYR A CA 1
ATOM 664 C C . TYR A 1 81 ? -3.463 16.734 11.812 1 97.44 81 TYR A C 1
ATOM 666 O O . TYR A 1 81 ? -3.348 17.844 12.312 1 97.44 81 TYR A O 1
ATOM 674 N N . ILE A 1 82 ? -3.643 16.547 10.555 1 97.56 82 ILE A N 1
ATOM 675 C CA . ILE A 1 82 ? -3.77 17.672 9.625 1 97.56 82 ILE A CA 1
ATOM 676 C C . ILE A 1 82 ? -4.996 18.5 9.992 1 97.56 82 ILE A C 1
ATOM 678 O O . ILE A 1 82 ? -4.922 19.734 10.047 1 97.56 82 ILE A O 1
ATOM 682 N N . VAL A 1 83 ? -6.074 17.859 10.273 1 96.94 83 VAL A N 1
ATOM 683 C CA . VAL A 1 83 ? -7.301 18.547 10.648 1 96.94 83 VAL A CA 1
ATOM 684 C C . VAL A 1 83 ? -7.066 19.359 11.93 1 96.94 83 VAL A C 1
ATOM 686 O O . VAL A 1 83 ? -7.492 20.5 12.031 1 96.94 83 VAL A O 1
ATOM 689 N N . LEU A 1 84 ? -6.387 18.781 12.859 1 95.94 84 LEU A N 1
ATOM 690 C CA . LEU A 1 84 ? -6.062 19.453 14.117 1 95.94 84 LEU A CA 1
ATOM 691 C C . LEU A 1 84 ? -5.211 20.688 13.867 1 95.94 84 LEU A C 1
ATOM 693 O O . LEU A 1 84 ? -5.473 21.75 14.438 1 95.94 84 LEU A O 1
ATOM 697 N N . LEU A 1 85 ? -4.168 20.531 13.047 1 95 85 LEU A N 1
ATOM 698 C CA . LEU A 1 85 ? -3.268 21.641 12.766 1 95 85 LEU A CA 1
ATOM 699 C C . LEU A 1 85 ? -4.02 22.797 12.102 1 95 85 LEU A C 1
ATOM 701 O O . LEU A 1 85 ? -3.775 23.969 12.414 1 95 85 LEU A O 1
ATOM 705 N N . ILE A 1 86 ? -4.922 22.422 11.234 1 94.44 86 ILE A N 1
ATOM 706 C CA . ILE A 1 86 ? -5.715 23.422 10.547 1 94.44 86 ILE A CA 1
ATOM 707 C C . ILE A 1 86 ? -6.613 24.156 11.539 1 94.44 86 ILE A C 1
ATOM 709 O O . ILE A 1 86 ? -6.742 25.375 11.492 1 94.44 86 ILE A O 1
ATOM 713 N N . GLU A 1 87 ? -7.188 23.422 12.414 1 94.44 87 GLU A N 1
ATOM 714 C CA . GLU A 1 87 ? -8.047 24.016 13.438 1 94.44 87 GLU A CA 1
ATOM 715 C C . GLU A 1 87 ? -7.262 24.969 14.336 1 94.44 87 GLU A C 1
ATOM 717 O O . GLU A 1 87 ? -7.754 26.031 14.695 1 94.44 87 GLU A O 1
ATOM 722 N N . LEU A 1 88 ? -6.113 24.594 14.695 1 92.12 88 LEU A N 1
ATOM 723 C CA . LEU A 1 88 ? -5.258 25.422 15.539 1 92.12 88 LEU A CA 1
ATOM 724 C C . LEU A 1 88 ? -4.863 26.703 14.828 1 92.12 88 LEU A C 1
ATOM 726 O O . LEU A 1 88 ? -4.812 27.781 15.445 1 92.12 88 LEU A O 1
ATOM 730 N N . LEU A 1 89 ? -4.609 26.641 13.625 1 90.69 89 LEU A N 1
ATOM 731 C CA . LEU A 1 89 ? -4.23 27.797 12.836 1 90.69 89 LEU A CA 1
ATOM 732 C C . LEU A 1 89 ? -5.398 28.766 12.703 1 90.69 89 LEU A C 1
ATOM 734 O O . LEU A 1 89 ? -5.211 29.984 12.75 1 90.69 89 LEU A O 1
ATOM 738 N N . ASN A 1 90 ? -6.547 28.234 12.5 1 89.38 90 ASN A N 1
ATOM 739 C CA . ASN A 1 90 ? -7.734 29.062 12.359 1 89.38 90 ASN A CA 1
ATOM 740 C C . ASN A 1 90 ? -8.078 29.781 13.664 1 89.38 90 ASN A C 1
ATOM 742 O O . ASN A 1 90 ? -8.547 30.922 13.648 1 89.38 90 ASN A O 1
ATOM 746 N N . LYS A 1 91 ? -7.859 29.266 14.797 1 87.75 91 LYS A N 1
ATOM 747 C CA . LYS A 1 91 ? -8.102 29.859 16.109 1 87.75 91 LYS A CA 1
ATOM 748 C C . LYS A 1 91 ? -7.098 30.984 16.391 1 87.75 91 LYS A C 1
ATOM 750 O O . LYS A 1 91 ? -7.449 32 16.984 1 87.75 91 LYS A O 1
ATOM 755 N N . SER A 1 92 ? -5.91 30.844 16.062 1 81.5 92 SER A N 1
ATOM 756 C CA . SER A 1 92 ? -4.871 31.844 16.25 1 81.5 92 SER A CA 1
ATOM 757 C C . SER A 1 92 ? -5.113 33.062 15.383 1 81.5 92 SER A C 1
ATOM 759 O O . SER A 1 92 ? -4.785 34.188 15.773 1 81.5 92 SER A O 1
ATOM 761 N N . THR A 1 93 ? -5.625 32.875 14.242 1 75.94 93 THR A N 1
ATOM 762 C CA . THR A 1 93 ? -5.91 34 13.352 1 75.94 93 THR A CA 1
ATOM 763 C C . THR A 1 93 ? -7.094 34.812 13.867 1 75.94 93 THR A C 1
ATOM 765 O O . THR A 1 93 ? -7.109 36.031 13.742 1 75.94 93 THR A O 1
ATOM 768 N N . TYR A 1 94 ? -8.008 34.125 14.445 1 70.5 94 TYR A N 1
ATOM 769 C CA . TYR A 1 94 ? -9.156 34.844 15 1 70.5 94 TYR A CA 1
ATOM 770 C C . TYR A 1 94 ? -8.773 35.562 16.281 1 70.5 94 TYR A C 1
ATOM 772 O O . TYR A 1 94 ? -9.344 36.625 16.594 1 70.5 94 TYR A O 1
ATOM 780 N N . ALA A 1 95 ? -7.867 35.125 17.062 1 65.19 95 ALA A N 1
ATOM 781 C CA . ALA A 1 95 ? -7.457 35.781 18.297 1 65.19 95 ALA A CA 1
ATOM 782 C C . ALA A 1 95 ? -6.668 37.062 18.016 1 65.19 95 ALA A C 1
ATOM 784 O O . ALA A 1 95 ? -6.664 38 18.828 1 65.19 95 ALA A O 1
ATOM 785 N N . ASP A 1 96 ? -5.992 37.094 17.078 1 61.44 96 ASP A N 1
ATOM 786 C CA . ASP A 1 96 ? -5.215 38.281 16.719 1 61.44 96 ASP A CA 1
ATOM 787 C C . ASP A 1 96 ? -6.109 39.375 16.141 1 61.44 96 ASP A C 1
ATOM 789 O O . ASP A 1 96 ? -5.727 40.531 16.109 1 61.44 96 ASP A O 1
ATOM 793 N N . GLN A 1 97 ? -7.262 39.094 15.781 1 54.56 97 GLN A N 1
ATOM 794 C CA . GLN A 1 97 ? -8.148 40.188 15.383 1 54.56 97 GLN A CA 1
ATOM 795 C C . GLN A 1 97 ? -8.938 40.719 16.578 1 54.56 97 GLN A C 1
ATOM 797 O O . GLN A 1 97 ? -9.242 39.969 17.516 1 54.56 97 GLN A O 1
ATOM 802 N N . MET B 1 1 ? -1.368 -35.281 -32.656 1 53.38 1 MET B N 1
ATOM 803 C CA . MET B 1 1 ? -0.439 -35.5 -31.547 1 53.38 1 MET B CA 1
ATOM 804 C C . MET B 1 1 ? -0.936 -34.812 -30.281 1 53.38 1 MET B C 1
ATOM 806 O O . MET B 1 1 ? -0.912 -35.375 -29.188 1 53.38 1 MET B O 1
ATOM 810 N N . ASN B 1 2 ? -1.613 -33.688 -30.453 1 63.09 2 ASN B N 1
ATOM 811 C CA . ASN B 1 2 ? -2.055 -32.875 -29.344 1 63.09 2 ASN B CA 1
ATOM 812 C C . ASN B 1 2 ? -3.279 -33.438 -28.656 1 63.09 2 ASN B C 1
ATOM 814 O O . ASN B 1 2 ? -3.404 -33.375 -27.438 1 63.09 2 ASN B O 1
ATOM 818 N N . ILE B 1 3 ? -3.84 -34.219 -29.422 1 69 3 ILE B N 1
ATOM 819 C CA . ILE B 1 3 ? -5.102 -34.75 -28.891 1 69 3 ILE B CA 1
ATOM 820 C C . ILE B 1 3 ? -4.828 -35.875 -27.922 1 69 3 ILE B C 1
ATOM 822 O O . ILE B 1 3 ? -5.461 -35.969 -26.875 1 69 3 ILE B O 1
ATOM 826 N N . PHE B 1 4 ? -3.822 -36.688 -28.203 1 65 4 PHE B N 1
ATOM 827 C CA . PHE B 1 4 ? -3.49 -37.844 -27.375 1 65 4 PHE B CA 1
ATOM 828 C C . PHE B 1 4 ? -2.994 -37.406 -26 1 65 4 PHE B C 1
ATOM 830 O O . PHE B 1 4 ? -3.363 -37.969 -24.984 1 65 4 PHE B O 1
ATOM 837 N N . ILE B 1 5 ? -2.236 -36.375 -25.906 1 73.94 5 ILE B N 1
ATOM 838 C CA . ILE B 1 5 ? -1.695 -35.812 -24.672 1 73.94 5 ILE B CA 1
ATOM 839 C C . ILE B 1 5 ? -2.832 -35.312 -23.781 1 73.94 5 ILE B C 1
ATOM 841 O O . ILE B 1 5 ? -2.85 -35.531 -22.578 1 73.94 5 ILE B O 1
ATOM 845 N N . LEU B 1 6 ? -3.791 -34.75 -24.422 1 71.56 6 LEU B N 1
ATOM 846 C CA . LEU B 1 6 ? -4.941 -34.219 -23.703 1 71.56 6 LEU B CA 1
ATOM 847 C C . LEU B 1 6 ? -5.758 -35.375 -23.078 1 71.56 6 LEU B C 1
ATOM 849 O O . LEU B 1 6 ? -6.223 -35.25 -21.938 1 71.56 6 LEU B O 1
ATOM 853 N N . GLU B 1 7 ? -5.77 -36.375 -23.859 1 73.62 7 GLU B N 1
ATOM 854 C CA . GLU B 1 7 ? -6.512 -37.531 -23.391 1 73.62 7 GLU B CA 1
ATOM 855 C C . GLU B 1 7 ? -5.82 -38.188 -22.203 1 73.62 7 GLU B C 1
ATOM 857 O O . GLU B 1 7 ? -6.48 -38.625 -21.25 1 73.62 7 GLU B O 1
ATOM 862 N N . VAL B 1 8 ? -4.555 -38.281 -22.234 1 74.5 8 VAL B N 1
ATOM 863 C CA . VAL B 1 8 ? -3.764 -38.906 -21.172 1 74.5 8 VAL B CA 1
ATOM 864 C C . VAL B 1 8 ? -3.861 -38.062 -19.906 1 74.5 8 VAL B C 1
ATOM 866 O O . VAL B 1 8 ? -4 -38.594 -18.797 1 74.5 8 VAL B O 1
ATOM 869 N N . ILE B 1 9 ? -3.881 -36.719 -20.062 1 74.62 9 ILE B N 1
ATOM 870 C CA . ILE B 1 9 ? -3.973 -35.812 -18.922 1 74.62 9 ILE B CA 1
ATOM 871 C C . ILE B 1 9 ? -5.359 -35.906 -18.297 1 74.62 9 ILE B C 1
ATOM 873 O O . ILE B 1 9 ? -5.488 -35.938 -17.062 1 74.62 9 ILE B O 1
ATOM 877 N N . GLN B 1 10 ? -6.305 -36.062 -19.141 1 72.38 10 GLN B N 1
ATOM 878 C CA . GLN B 1 10 ? -7.68 -36.188 -18.688 1 72.38 10 GLN B CA 1
ATOM 879 C C . GLN B 1 10 ? -7.879 -37.5 -17.938 1 72.38 10 GLN B C 1
ATOM 881 O O . GLN B 1 10 ? -8.578 -37.562 -16.922 1 72.38 10 GLN B O 1
ATOM 886 N N . MET B 1 11 ? -7.289 -38.656 -18.453 1 71.19 11 MET B N 1
ATOM 887 C CA . MET B 1 11 ? -7.375 -39.969 -17.828 1 71.19 11 MET B CA 1
ATOM 888 C C . MET B 1 11 ? -6.699 -39.969 -16.453 1 71.19 11 MET B C 1
ATOM 890 O O . MET B 1 11 ? -7.207 -40.562 -15.5 1 71.19 11 MET B O 1
ATOM 894 N N . PHE B 1 12 ? -5.648 -39.312 -16.422 1 70.62 12 PHE B N 1
ATOM 895 C CA . PHE B 1 12 ? -4.914 -39.219 -15.164 1 70.62 12 PHE B CA 1
ATOM 896 C C . PHE B 1 12 ? -5.703 -38.438 -14.133 1 70.62 12 PHE B C 1
ATOM 898 O O . PHE B 1 12 ? -5.75 -38.812 -12.953 1 70.62 12 PHE B O 1
ATOM 905 N N . TYR B 1 13 ? -6.324 -37.344 -14.586 1 68.5 13 TYR B N 1
ATOM 906 C CA . TYR B 1 13 ? -7.121 -36.5 -13.695 1 68.5 13 TYR B CA 1
ATOM 907 C C . TYR B 1 13 ? -8.336 -37.25 -13.172 1 68.5 13 TYR B C 1
ATOM 909 O O . TYR B 1 13 ? -8.664 -37.156 -11.992 1 68.5 13 TYR B O 1
ATOM 917 N N . LYS B 1 14 ? -8.922 -37.906 -14.031 1 73.75 14 LYS B N 1
ATOM 918 C CA . LYS B 1 14 ? -10.094 -38.688 -13.672 1 73.75 14 LYS B CA 1
ATOM 919 C C . LYS B 1 14 ? -9.719 -39.844 -12.727 1 73.75 14 LYS B C 1
ATOM 921 O O . LYS B 1 14 ? -10.477 -40.156 -11.812 1 73.75 14 LYS B O 1
ATOM 926 N N . SER B 1 15 ? -8.609 -40.406 -12.914 1 72 15 SER B N 1
ATOM 927 C CA . SER B 1 15 ? -8.148 -41.5 -12.047 1 72 15 SER B CA 1
ATOM 928 C C . SER B 1 15 ? -7.887 -41 -10.633 1 72 15 SER B C 1
ATOM 930 O O . SER B 1 15 ? -8.227 -41.656 -9.656 1 72 15 SER B O 1
ATOM 932 N N . ILE B 1 16 ? -7.266 -39.844 -10.555 1 68 16 ILE B N 1
ATOM 933 C CA . ILE B 1 16 ? -6.984 -39.281 -9.242 1 68 16 ILE B CA 1
ATOM 934 C C . ILE B 1 16 ? -8.297 -38.938 -8.531 1 68 16 ILE B C 1
ATOM 936 O O . ILE B 1 16 ? -8.445 -39.219 -7.336 1 68 16 ILE B O 1
ATOM 940 N N . GLU B 1 17 ? -9.219 -38.438 -9.273 1 66.88 17 GLU B N 1
ATOM 941 C CA . GLU B 1 17 ? -10.523 -38.094 -8.719 1 66.88 17 GLU B CA 1
ATOM 942 C C . GLU B 1 17 ? -11.289 -39.344 -8.312 1 66.88 17 GLU B C 1
ATOM 944 O O . GLU B 1 17 ? -11.977 -39.375 -7.289 1 66.88 17 GLU B O 1
ATOM 949 N N . ASP B 1 18 ? -11.195 -40.344 -9.219 1 71.81 18 ASP B N 1
ATOM 950 C CA . ASP B 1 18 ? -11.922 -41.562 -8.961 1 71.81 18 ASP B CA 1
ATOM 951 C C . ASP B 1 18 ? -11.281 -42.344 -7.816 1 71.81 18 ASP B C 1
ATOM 953 O O . ASP B 1 18 ? -11.969 -43.062 -7.082 1 71.81 18 ASP B O 1
ATOM 957 N N . TYR B 1 19 ? -10.039 -42.25 -7.734 1 65.81 19 TYR B N 1
ATOM 958 C CA . TYR B 1 19 ? -9.336 -43.062 -6.75 1 65.81 19 TYR B CA 1
ATOM 959 C C . TYR B 1 19 ? -9.539 -42.531 -5.344 1 65.81 19 TYR B C 1
ATOM 961 O O . TYR B 1 19 ? -9.734 -43.281 -4.398 1 65.81 19 TYR B O 1
ATOM 969 N N . ASP B 1 20 ? -9.461 -41.219 -5.129 1 72.5 20 ASP B N 1
ATOM 970 C CA . ASP B 1 20 ? -9.57 -40.719 -3.756 1 72.5 20 ASP B CA 1
ATOM 971 C C . ASP B 1 20 ? -10.484 -39.5 -3.666 1 72.5 20 ASP B C 1
ATOM 973 O O . ASP B 1 20 ? -10.031 -38.375 -3.824 1 72.5 20 ASP B O 1
ATOM 977 N N . PRO B 1 21 ? -11.789 -39.875 -3.623 1 74.69 21 PRO B N 1
ATOM 978 C CA . PRO B 1 21 ? -12.789 -38.812 -3.492 1 74.69 21 PRO B CA 1
ATOM 979 C C . PRO B 1 21 ? -12.461 -37.844 -2.373 1 74.69 21 PRO B C 1
ATOM 981 O O . PRO B 1 21 ? -12.867 -36.688 -2.428 1 74.69 21 PRO B O 1
ATOM 984 N N . HIS B 1 22 ? -11.828 -38.375 -1.395 1 75.12 22 HIS B N 1
ATOM 985 C CA . HIS B 1 22 ? -11.438 -37.531 -0.271 1 75.12 22 HIS B CA 1
ATOM 986 C C . HIS B 1 22 ? -10.461 -36.438 -0.71 1 75.12 22 HIS B C 1
ATOM 988 O O . HIS B 1 22 ? -10.484 -35.312 -0.179 1 75.12 22 HIS B O 1
ATOM 994 N N . LEU B 1 23 ? -9.727 -36.875 -1.685 1 74.25 23 LEU B N 1
ATOM 995 C CA . LEU B 1 23 ? -8.75 -35.938 -2.195 1 74.25 23 LEU B CA 1
ATOM 996 C C . LEU B 1 23 ? -9.445 -34.781 -2.928 1 74.25 23 LEU B C 1
ATOM 998 O O . LEU B 1 23 ? -9.055 -33.625 -2.793 1 74.25 23 LEU B O 1
ATOM 1002 N N . LYS B 1 24 ? -10.445 -35.094 -3.586 1 75.5 24 LYS B N 1
ATOM 1003 C CA . LYS B 1 24 ? -11.219 -34.062 -4.301 1 75.5 24 LYS B CA 1
ATOM 1004 C C . LYS B 1 24 ? -11.883 -33.094 -3.33 1 75.5 24 LYS B C 1
ATOM 1006 O O . LYS B 1 24 ? -11.867 -31.891 -3.549 1 75.5 24 LYS B O 1
ATOM 1011 N N . CYS B 1 25 ? -12.383 -33.75 -2.338 1 77.81 25 CYS B N 1
ATOM 1012 C CA . CYS B 1 25 ? -13.086 -32.938 -1.357 1 77.81 25 CYS B CA 1
ATOM 1013 C C . CYS B 1 25 ? -12.125 -32 -0.638 1 77.81 25 CYS B C 1
ATOM 1015 O O . CYS B 1 25 ? -12.43 -30.812 -0.457 1 77.81 25 CYS B O 1
ATOM 1017 N N . GLN B 1 26 ? -10.945 -32.625 -0.402 1 79.88 26 GLN B N 1
ATOM 1018 C CA . GLN B 1 26 ? -9.961 -31.828 0.31 1 79.88 26 GLN B CA 1
ATOM 1019 C C . GLN B 1 26 ? -9.461 -30.672 -0.556 1 79.88 26 GLN B C 1
ATOM 1021 O O . GLN B 1 26 ? -9.281 -29.547 -0.066 1 79.88 26 GLN B O 1
ATOM 1026 N N . TYR B 1 27 ? -9.328 -31.016 -1.795 1 80 27 TYR B N 1
ATOM 1027 C CA . TYR B 1 27 ? -8.852 -30 -2.729 1 80 27 TYR B CA 1
ATOM 1028 C C . TYR B 1 27 ? -9.859 -28.875 -2.875 1 80 27 TYR B C 1
ATOM 1030 O O . TYR B 1 27 ? -9.484 -27.688 -2.879 1 80 27 TYR B O 1
ATOM 1038 N N . SER B 1 28 ? -11.031 -29.281 -2.965 1 84.44 28 SER B N 1
ATOM 1039 C CA . SER B 1 28 ? -12.094 -28.297 -3.109 1 84.44 28 SER B CA 1
ATOM 1040 C C . SER B 1 28 ? -12.188 -27.406 -1.879 1 84.44 28 SER B C 1
ATOM 1042 O O . SER B 1 28 ? -12.344 -26.188 -2 1 84.44 28 SER B O 1
ATOM 1044 N N . VAL B 1 29 ? -11.977 -28.031 -0.746 1 88.88 29 VAL B N 1
ATOM 1045 C CA . VAL B 1 29 ? -12.07 -27.297 0.507 1 88.88 29 VAL B CA 1
ATOM 1046 C C . VAL B 1 29 ? -10.922 -26.297 0.599 1 88.88 29 VAL B C 1
ATOM 1048 O O . VAL B 1 29 ? -11.117 -25.156 1.049 1 88.88 29 VAL B O 1
ATOM 1051 N N . ASN B 1 30 ? -9.781 -26.781 0.211 1 92.69 30 ASN B N 1
ATOM 1052 C CA . ASN B 1 30 ? -8.617 -25.906 0.25 1 92.69 30 ASN B CA 1
ATOM 1053 C C . ASN B 1 30 ? -8.781 -24.703 -0.683 1 92.69 30 ASN B C 1
ATOM 1055 O O . ASN B 1 30 ? -8.398 -23.594 -0.337 1 92.69 30 ASN B O 1
ATOM 1059 N N . ILE B 1 31 ? -9.383 -24.984 -1.812 1 93.62 31 ILE B N 1
ATOM 1060 C CA . ILE B 1 31 ? -9.602 -23.922 -2.779 1 93.62 31 ILE B CA 1
ATOM 1061 C C . ILE B 1 31 ? -10.555 -22.875 -2.191 1 93.62 31 ILE B C 1
ATOM 1063 O O . ILE B 1 31 ? -10.297 -21.672 -2.283 1 93.62 31 ILE B O 1
ATOM 1067 N N . ILE B 1 32 ? -11.555 -23.328 -1.582 1 93.19 32 ILE B N 1
ATOM 1068 C CA . ILE B 1 32 ? -12.547 -22.438 -0.981 1 93.19 32 ILE B CA 1
ATOM 1069 C C . ILE B 1 32 ? -11.906 -21.641 0.142 1 93.19 32 ILE B C 1
ATOM 1071 O O . ILE B 1 32 ? -12.164 -20.438 0.28 1 93.19 32 ILE B O 1
ATOM 1075 N N . ARG B 1 33 ? -11.086 -22.219 0.946 1 97.44 33 ARG B N 1
ATOM 1076 C CA . ARG B 1 33 ? -10.367 -21.531 2.021 1 97.44 33 ARG B CA 1
ATOM 1077 C C . ARG B 1 33 ? -9.484 -20.422 1.473 1 97.44 33 ARG B C 1
ATOM 1079 O O . ARG B 1 33 ? -9.477 -19.312 1.999 1 97.44 33 ARG B O 1
ATOM 1086 N N . ARG B 1 34 ? -8.812 -20.734 0.448 1 97.5 34 ARG B N 1
ATOM 1087 C CA . ARG B 1 34 ? -7.918 -19.75 -0.172 1 97.5 34 ARG B CA 1
ATOM 1088 C C . ARG B 1 34 ? -8.703 -18.578 -0.748 1 97.5 34 ARG B C 1
ATOM 1090 O O . ARG B 1 34 ? -8.289 -17.422 -0.604 1 97.5 34 ARG B O 1
ATOM 1097 N N . LEU B 1 35 ? -9.812 -18.844 -1.326 1 97.38 35 LEU B N 1
ATOM 1098 C CA . LEU B 1 35 ? -10.664 -17.812 -1.903 1 97.38 35 LEU B CA 1
ATOM 1099 C C . LEU B 1 35 ? -11.18 -16.859 -0.822 1 97.38 35 LEU B C 1
ATOM 1101 O O . LEU B 1 35 ? -11.18 -15.648 -1.001 1 97.38 35 LEU B O 1
ATOM 1105 N N . LYS B 1 36 ? -11.5 -17.406 0.241 1 97.94 36 LYS B N 1
ATOM 1106 C CA . LYS B 1 36 ? -11.984 -16.609 1.365 1 97.94 36 LYS B CA 1
ATOM 1107 C C . LYS B 1 36 ? -10.867 -15.742 1.939 1 97.94 36 LYS B C 1
ATOM 1109 O O . LYS B 1 36 ? -11.086 -14.562 2.248 1 97.94 36 LYS B O 1
ATOM 1114 N N . ALA B 1 37 ? -9.68 -16.266 2.102 1 98.19 37 ALA B N 1
ATOM 1115 C CA . ALA B 1 37 ? -8.516 -15.531 2.596 1 98.19 37 ALA B CA 1
ATOM 1116 C C . ALA B 1 37 ? -8.164 -14.375 1.666 1 98.19 37 ALA B C 1
ATOM 1118 O O . ALA B 1 37 ? -7.848 -13.273 2.125 1 98.19 37 ALA B O 1
ATOM 1119 N N . ASN B 1 38 ? -8.273 -14.586 0.435 1 97.56 38 ASN B N 1
ATOM 1120 C CA . ASN B 1 38 ? -8.008 -13.547 -0.557 1 97.56 38 ASN B CA 1
ATOM 1121 C C . ASN B 1 38 ? -9.031 -12.414 -0.465 1 97.56 38 ASN B C 1
ATOM 1123 O O . ASN B 1 38 ? -8.672 -11.242 -0.611 1 97.56 38 ASN B O 1
ATOM 1127 N N . ARG B 1 39 ? -10.281 -12.805 -0.286 1 98.12 39 ARG B N 1
ATOM 1128 C CA . ARG B 1 39 ? -11.328 -11.797 -0.141 1 98.12 39 ARG B CA 1
ATOM 1129 C C . ARG B 1 39 ? -11.086 -10.938 1.093 1 98.12 39 ARG B C 1
ATOM 1131 O O . ARG B 1 39 ? -11.289 -9.719 1.055 1 98.12 39 ARG B O 1
ATOM 1138 N N . ARG B 1 40 ? -10.68 -11.523 2.178 1 98.25 40 ARG B N 1
ATOM 1139 C CA . ARG B 1 40 ? -10.375 -10.773 3.395 1 98.25 40 ARG B CA 1
ATOM 1140 C C . ARG B 1 40 ? -9.219 -9.812 3.168 1 98.25 40 ARG B C 1
ATOM 1142 O O . ARG B 1 40 ? -9.266 -8.664 3.607 1 98.25 40 ARG B O 1
ATOM 1149 N N . GLU B 1 41 ? -8.195 -10.312 2.404 1 97.38 41 GLU B N 1
ATOM 1150 C CA . GLU B 1 41 ? -7.031 -9.477 2.107 1 97.38 41 GLU B CA 1
ATOM 1151 C C . GLU B 1 41 ? -7.41 -8.305 1.209 1 97.38 41 GLU B C 1
ATOM 1153 O O . GLU B 1 41 ? -6.945 -7.18 1.417 1 97.38 41 GLU B O 1
ATOM 1158 N N . ARG B 1 42 ? -8.242 -8.523 0.333 1 98.06 42 ARG B N 1
ATOM 1159 C CA . ARG B 1 42 ? -8.711 -7.465 -0.553 1 98.06 42 ARG B CA 1
ATOM 1160 C C . ARG B 1 42 ? -9.5 -6.414 0.221 1 98.06 42 ARG B C 1
ATOM 1162 O O . ARG B 1 42 ? -9.367 -5.215 -0.037 1 98.06 42 ARG B O 1
ATOM 1169 N N . ALA B 1 43 ? -10.312 -6.914 1.099 1 97.88 43 ALA B N 1
ATOM 1170 C CA . ALA B 1 43 ? -11.078 -6 1.944 1 97.88 43 ALA B CA 1
ATOM 1171 C C . ALA B 1 43 ? -10.148 -5.145 2.803 1 97.88 43 ALA B C 1
ATOM 1173 O O . ALA B 1 43 ? -10.383 -3.947 2.98 1 97.88 43 ALA B O 1
ATOM 1174 N N . ARG B 1 44 ? -9.164 -5.723 3.373 1 98.12 44 ARG B N 1
ATOM 1175 C CA . ARG B 1 44 ? -8.18 -4.996 4.172 1 98.12 44 ARG B CA 1
ATOM 1176 C C . ARG B 1 44 ? -7.488 -3.924 3.338 1 98.12 44 ARG B C 1
ATOM 1178 O O . ARG B 1 44 ? -7.316 -2.791 3.793 1 98.12 44 ARG B O 1
ATOM 1185 N N . MET B 1 45 ? -7.129 -4.25 2.113 1 97.88 45 MET B N 1
ATOM 1186 C CA . MET B 1 45 ? -6.457 -3.305 1.224 1 97.88 45 MET B CA 1
ATOM 1187 C C . MET B 1 45 ? -7.398 -2.174 0.822 1 97.88 45 MET B C 1
ATOM 1189 O O . MET B 1 45 ? -6.969 -1.029 0.663 1 97.88 45 MET B O 1
ATOM 1193 N N . HIS B 1 46 ? -8.695 -2.504 0.66 1 98.25 46 HIS B N 1
ATOM 1194 C CA . HIS B 1 46 ? -9.68 -1.473 0.352 1 98.25 46 HIS B CA 1
ATOM 1195 C C . HIS B 1 46 ? -9.742 -0.424 1.457 1 98.25 46 HIS B C 1
ATOM 1197 O O . HIS B 1 46 ? -9.852 0.772 1.179 1 98.25 46 HIS B O 1
ATOM 1203 N N . SER B 1 47 ? -9.68 -0.837 2.678 1 98.25 47 SER B N 1
ATOM 1204 C CA . SER B 1 47 ? -9.68 0.091 3.803 1 98.25 47 SER B CA 1
ATOM 1205 C C . SER B 1 47 ? -8.484 1.036 3.744 1 98.25 47 SER B C 1
ATOM 1207 O O . SER B 1 47 ? -8.617 2.229 4.023 1 98.25 47 SER B O 1
ATOM 1209 N N . VAL B 1 48 ? -7.359 0.564 3.436 1 98.19 48 VAL B N 1
ATOM 1210 C CA . VAL B 1 48 ? -6.145 1.362 3.312 1 98.19 48 VAL B CA 1
ATOM 1211 C C . VAL B 1 48 ? -6.309 2.383 2.188 1 98.19 48 VAL B C 1
ATOM 1213 O O . VAL B 1 48 ? -5.965 3.557 2.352 1 98.19 48 VAL B O 1
ATOM 1216 N N . ASN B 1 49 ? -6.793 1.916 1.089 1 97.62 49 ASN B N 1
ATOM 1217 C CA . ASN B 1 49 ? -7.023 2.799 -0.05 1 97.62 49 ASN B CA 1
ATOM 1218 C C . ASN B 1 49 ? -8.008 3.908 0.29 1 97.62 49 ASN B C 1
ATOM 1220 O O . ASN B 1 49 ? -7.844 5.051 -0.144 1 97.62 49 ASN B O 1
ATOM 1224 N N . ASN B 1 50 ? -9.055 3.484 0.975 1 98.31 50 ASN B N 1
ATOM 1225 C CA . ASN B 1 50 ? -10.016 4.488 1.416 1 98.31 50 ASN B CA 1
ATOM 12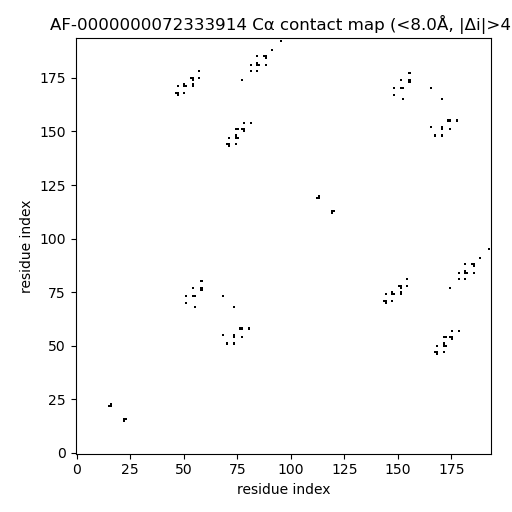26 C C . ASN B 1 50 ? -9.352 5.547 2.295 1 98.31 50 ASN B C 1
ATOM 1228 O O . ASN B 1 50 ? -9.625 6.742 2.146 1 98.31 50 ASN B O 1
ATOM 1232 N N . ALA B 1 51 ? -8.547 5.109 3.209 1 98.38 51 ALA B N 1
ATOM 1233 C CA . ALA B 1 51 ? -7.844 6.043 4.086 1 98.38 51 ALA B CA 1
ATOM 1234 C C . ALA B 1 51 ? -6.902 6.941 3.285 1 98.38 51 ALA B C 1
ATOM 1236 O O . ALA B 1 51 ? -6.789 8.133 3.568 1 98.38 51 ALA B O 1
ATOM 1237 N N . LEU B 1 52 ? -6.266 6.453 2.338 1 98 52 LEU B N 1
ATOM 1238 C CA . LEU B 1 52 ? -5.398 7.23 1.462 1 98 52 LEU B CA 1
ATOM 1239 C C . LEU B 1 52 ? -6.199 8.266 0.683 1 98 52 LEU B C 1
ATOM 1241 O O . LEU B 1 52 ? -5.742 9.398 0.491 1 98 52 LEU B O 1
ATOM 1245 N N . GLU B 1 53 ? -7.332 7.801 0.216 1 97.19 53 GLU B N 1
ATOM 1246 C CA . GLU B 1 53 ? -8.211 8.719 -0.508 1 97.19 53 GLU B CA 1
ATOM 1247 C C . GLU B 1 53 ? -8.664 9.867 0.384 1 97.19 53 GLU B C 1
ATOM 1249 O O . GLU B 1 53 ? -8.719 11.016 -0.059 1 97.19 53 GLU B O 1
ATOM 1254 N N . GLN B 1 54 ? -9.039 9.609 1.589 1 97.56 54 GLN B N 1
ATOM 1255 C CA . GLN B 1 54 ? -9.391 10.656 2.545 1 97.56 54 GLN B CA 1
ATOM 1256 C C . GLN B 1 54 ? -8.242 11.648 2.725 1 97.56 54 GLN B C 1
ATOM 1258 O O . GLN B 1 54 ? -8.461 12.859 2.76 1 97.56 54 GLN B O 1
ATOM 1263 N N . LEU B 1 55 ? -7.059 11.133 2.801 1 97.5 55 LEU B N 1
ATOM 1264 C CA . LEU B 1 55 ? -5.871 11.961 2.951 1 97.5 55 LEU B CA 1
ATOM 1265 C C . LEU B 1 55 ? -5.672 12.852 1.729 1 97.5 55 LEU B C 1
ATOM 1267 O O . LEU B 1 55 ? -5.367 14.039 1.861 1 97.5 55 LEU B O 1
ATOM 1271 N N . ARG B 1 56 ? -5.867 12.242 0.62 1 95.62 56 ARG B N 1
ATOM 1272 C CA . ARG B 1 56 ? -5.75 12.984 -0.63 1 95.62 56 ARG B CA 1
ATOM 1273 C C . ARG B 1 56 ? -6.723 14.156 -0.663 1 95.62 56 ARG B C 1
ATOM 1275 O O . ARG B 1 56 ? -6.383 15.242 -1.144 1 95.62 56 ARG B O 1
ATOM 1282 N N . ASN B 1 57 ? -7.848 13.977 -0.123 1 94.12 57 ASN B N 1
ATOM 1283 C CA . ASN B 1 57 ? -8.922 14.961 -0.2 1 94.12 57 ASN B CA 1
ATOM 1284 C C . ASN B 1 57 ? -8.672 16.141 0.745 1 94.12 57 ASN B C 1
ATOM 1286 O O . ASN B 1 57 ? -9.203 17.234 0.537 1 94.12 57 ASN B O 1
ATOM 1290 N N . ILE B 1 58 ? -7.949 15.938 1.761 1 94.56 58 ILE B N 1
ATOM 1291 C CA . ILE B 1 58 ? -7.738 17 2.738 1 94.56 58 ILE 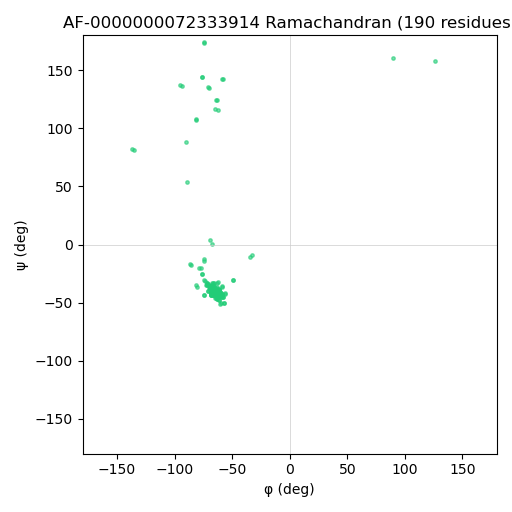B CA 1
ATOM 1292 C C . ILE B 1 58 ? -6.566 17.875 2.303 1 94.56 58 ILE B C 1
ATOM 1294 O O . ILE B 1 58 ? -6.371 18.969 2.834 1 94.56 58 ILE B O 1
ATOM 1298 N N . LEU B 1 59 ? -5.762 17.391 1.406 1 95.06 59 LEU B N 1
ATOM 1299 C CA . LEU B 1 59 ? -4.59 18.125 0.958 1 95.06 59 LEU B CA 1
ATOM 1300 C C . LEU B 1 59 ? -4.988 19.25 0.003 1 95.06 59 LEU B C 1
ATOM 1302 O O . LEU B 1 59 ? -5.918 19.094 -0.791 1 95.06 59 LEU B O 1
ATOM 1306 N N . PRO B 1 60 ? -4.242 20.328 0.144 1 90.69 60 PRO B N 1
ATOM 1307 C CA . PRO B 1 60 ? -4.523 21.391 -0.807 1 90.69 60 PRO B CA 1
ATOM 1308 C C . PRO B 1 60 ? -4.227 21 -2.252 1 90.69 60 PRO B C 1
ATOM 1310 O O . PRO B 1 60 ? -3.271 20.266 -2.508 1 90.69 60 PRO B O 1
ATOM 1313 N N . THR B 1 61 ? -5.207 21.141 -3.043 1 79.44 61 THR B N 1
ATOM 1314 C CA . THR B 1 61 ? -5.09 20.734 -4.438 1 79.44 61 THR B CA 1
ATOM 1315 C C . THR B 1 61 ? -4.387 21.812 -5.262 1 79.44 61 THR B C 1
ATOM 1317 O O . THR B 1 61 ? -4.613 23 -5.051 1 79.44 61 THR B O 1
ATOM 1320 N N . ALA B 1 62 ? -3.123 21.453 -5.598 1 61.78 62 ALA B N 1
ATOM 1321 C CA . ALA B 1 62 ? -2.543 22.422 -6.523 1 61.78 62 ALA B CA 1
ATOM 1322 C C . ALA B 1 62 ? -3.324 22.469 -7.832 1 61.78 62 ALA B C 1
ATOM 1324 O O . ALA B 1 62 ? -3.924 21.469 -8.242 1 61.78 62 ALA B O 1
ATOM 1325 N N . SER B 1 63 ? -3.934 23.719 -8.047 1 57.19 63 SER B N 1
ATOM 1326 C CA . SER B 1 63 ? -4.742 24.062 -9.219 1 57.19 63 SER B CA 1
ATOM 1327 C C . SER B 1 63 ? -4.234 23.328 -10.461 1 57.19 63 SER B C 1
ATOM 1329 O O . SER B 1 63 ? -4.801 23.484 -11.547 1 57.19 63 SER B O 1
ATOM 1331 N N . HIS B 1 64 ? -3.029 22.688 -10.203 1 48.75 64 HIS B N 1
ATOM 1332 C CA . HIS B 1 64 ? -2.465 22.391 -11.516 1 48.75 64 HIS B CA 1
ATOM 1333 C C . HIS B 1 64 ? -2.922 21.016 -12.016 1 48.75 64 HIS B C 1
ATOM 1335 O O . HIS B 1 64 ? -2.375 20 -11.609 1 48.75 64 HIS B O 1
ATOM 1341 N N . GLY B 1 65 ? -4.055 20.891 -12.711 1 60.56 65 GLY B N 1
ATOM 1342 C CA . GLY B 1 65 ? -4.602 19.906 -13.641 1 60.56 65 GLY B CA 1
ATOM 1343 C C . GLY B 1 65 ? -5.387 18.812 -12.945 1 60.56 65 GLY B C 1
ATOM 1344 O O . GLY B 1 65 ? -5.461 18.781 -11.719 1 60.56 65 GLY B O 1
ATOM 1345 N N . SER B 1 66 ? -6.254 18.094 -13.688 1 66.88 66 SER B N 1
ATOM 1346 C CA . SER B 1 66 ? -7.309 17.109 -13.5 1 66.88 66 SER B CA 1
ATOM 1347 C C . SER B 1 66 ? -6.734 15.773 -13.023 1 66.88 66 SER B C 1
ATOM 1349 O O . SER B 1 66 ? -7.484 14.844 -12.711 1 66.88 66 SER B O 1
ATOM 1351 N N . THR B 1 67 ? -5.328 15.789 -12.789 1 82.25 67 THR B N 1
ATOM 1352 C CA . THR B 1 67 ? -4.871 14.43 -12.523 1 82.25 67 THR B CA 1
ATOM 1353 C C . THR B 1 67 ? -4.816 14.172 -11.023 1 82.25 67 THR B C 1
ATOM 1355 O O . THR B 1 67 ? -4.348 15.016 -10.258 1 82.25 67 THR B O 1
ATOM 1358 N N . LYS B 1 68 ? -5.297 12.977 -10.672 1 88.44 68 LYS B N 1
ATOM 1359 C CA . LYS B 1 68 ? -5.285 12.523 -9.289 1 88.44 68 LYS B CA 1
ATOM 1360 C C . LYS B 1 68 ? -3.869 12.195 -8.828 1 88.44 68 LYS B C 1
ATOM 1362 O O . LYS B 1 68 ? -3.084 11.617 -9.586 1 88.44 68 LYS B O 1
ATOM 1367 N N . LEU B 1 69 ? -3.543 12.648 -7.629 1 92.19 69 LEU B N 1
ATOM 1368 C CA . LEU B 1 69 ? -2.252 12.297 -7.043 1 92.19 69 LEU B CA 1
ATOM 1369 C C . LEU B 1 69 ? -2.105 10.781 -6.922 1 92.19 69 LEU B C 1
ATOM 1371 O O . LEU B 1 69 ? -3.064 10.086 -6.578 1 92.19 69 LEU B O 1
ATOM 1375 N N . SER B 1 70 ? -0.921 10.281 -7.152 1 94.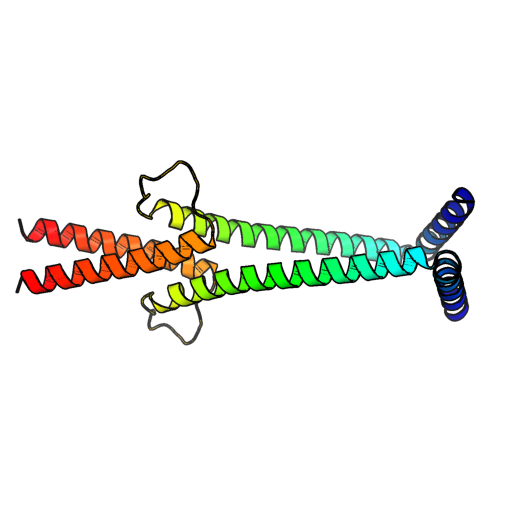94 70 SER B N 1
ATOM 1376 C CA . SER B 1 70 ? -0.632 8.875 -6.898 1 94.94 70 SER B CA 1
ATOM 1377 C C . SER B 1 70 ? -0.497 8.602 -5.402 1 94.94 70 SER B C 1
ATOM 1379 O O . SER B 1 70 ? -0.513 9.531 -4.594 1 94.94 70 SER B O 1
ATOM 1381 N N . LYS B 1 71 ? -0.368 7.336 -5.188 1 96.19 71 LYS B N 1
ATOM 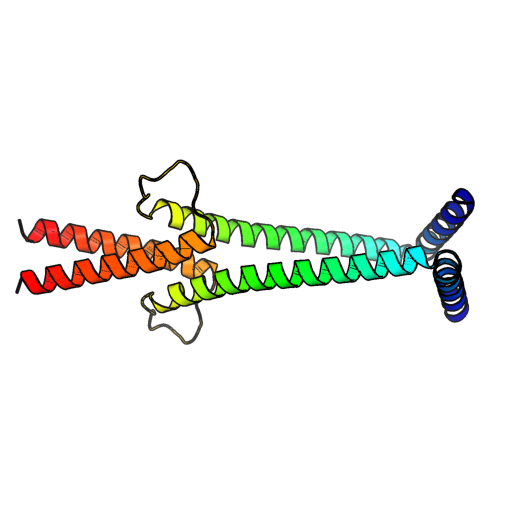1382 C CA . LYS B 1 71 ? -0.223 6.945 -3.787 1 96.19 71 LYS B CA 1
ATOM 1383 C C . LYS B 1 71 ? 1.019 7.582 -3.166 1 96.19 71 LYS B C 1
ATOM 1385 O O . LYS B 1 71 ? 0.944 8.18 -2.092 1 96.19 71 LYS B O 1
ATOM 1390 N N . ILE B 1 72 ? 2.139 7.414 -3.854 1 97.44 72 ILE B N 1
ATOM 1391 C CA . ILE B 1 72 ? 3.404 7.902 -3.32 1 97.44 72 ILE B CA 1
ATOM 1392 C C . ILE B 1 72 ? 3.379 9.43 -3.248 1 97.44 72 ILE B C 1
ATOM 1394 O O . ILE B 1 72 ? 3.893 10.023 -2.295 1 97.44 72 ILE B O 1
ATOM 1398 N N . GLU B 1 73 ? 2.836 10.07 -4.227 1 95.38 73 GLU B N 1
ATOM 1399 C CA . GLU B 1 73 ? 2.73 11.523 -4.238 1 95.38 73 GLU B CA 1
ATOM 1400 C C . GLU B 1 73 ? 1.881 12.023 -3.072 1 95.38 73 GLU B C 1
ATOM 1402 O O . GLU B 1 73 ? 2.201 13.047 -2.459 1 95.38 73 GLU B O 1
ATOM 1407 N N . THR B 1 74 ? 0.768 11.32 -2.789 1 96.94 74 THR B N 1
ATOM 1408 C CA . THR B 1 74 ? -0.102 11.711 -1.683 1 96.94 74 THR B CA 1
ATOM 1409 C C . THR B 1 74 ? 0.662 11.688 -0.361 1 96.94 74 THR B C 1
ATOM 1411 O O . THR B 1 74 ? 0.565 12.625 0.433 1 96.94 74 THR B O 1
ATOM 1414 N N . LEU B 1 75 ? 1.394 10.703 -0.185 1 98.12 75 LEU B N 1
ATOM 1415 C CA . LEU B 1 75 ? 2.162 10.547 1.044 1 98.12 75 LEU B CA 1
ATOM 1416 C C . LEU B 1 75 ? 3.203 11.648 1.182 1 98.12 75 LEU B C 1
ATOM 1418 O O . LEU B 1 75 ? 3.336 12.258 2.248 1 98.12 75 LEU B O 1
ATOM 1422 N N . ARG B 1 76 ? 3.902 11.906 0.118 1 97.69 76 ARG B N 1
ATOM 1423 C CA . ARG B 1 76 ? 4.93 12.938 0.126 1 97.69 76 ARG B CA 1
ATOM 1424 C C . ARG B 1 76 ? 4.312 14.32 0.338 1 97.69 76 ARG B C 1
ATOM 1426 O O . ARG B 1 76 ? 4.836 15.125 1.11 1 97.69 76 ARG B O 1
ATOM 1433 N N . ARG B 1 77 ? 3.232 14.508 -0.33 1 96.94 77 ARG B N 1
ATOM 1434 C CA . ARG B 1 77 ? 2.545 15.789 -0.177 1 96.94 77 ARG B CA 1
ATOM 1435 C C . ARG B 1 77 ? 2.023 15.961 1.246 1 96.94 77 ARG B C 1
ATOM 1437 O O . ARG B 1 77 ? 2.031 17.078 1.782 1 96.94 77 ARG B O 1
ATOM 1444 N N . ALA B 1 78 ? 1.509 14.875 1.777 1 98 78 ALA B N 1
ATOM 1445 C CA . ALA B 1 78 ? 1.033 14.93 3.158 1 98 78 ALA B CA 1
ATOM 1446 C C . ALA B 1 78 ? 2.16 15.32 4.109 1 98 78 ALA B C 1
ATOM 1448 O O . ALA B 1 78 ? 1.978 16.172 4.988 1 98 78 ALA B O 1
ATOM 1449 N N . CYS B 1 79 ? 3.299 14.734 3.951 1 98.12 79 CYS B N 1
ATOM 1450 C CA . CYS B 1 79 ? 4.461 15.078 4.762 1 98.12 79 CYS B CA 1
ATOM 1451 C C . CYS B 1 79 ? 4.797 16.562 4.633 1 98.12 79 CYS B C 1
ATOM 1453 O O . CYS B 1 79 ? 4.926 17.266 5.637 1 98.12 79 CYS B O 1
ATOM 1455 N N . ASP B 1 80 ? 4.875 17 3.408 1 97.62 80 ASP B N 1
ATOM 1456 C CA . ASP B 1 80 ? 5.203 18.391 3.131 1 97.62 80 ASP B CA 1
ATOM 1457 C C . ASP B 1 80 ? 4.172 19.328 3.748 1 97.62 80 ASP B C 1
ATOM 1459 O O . ASP B 1 80 ? 4.527 20.375 4.301 1 97.62 80 ASP B O 1
ATOM 1463 N N . TYR B 1 81 ? 2.957 18.969 3.637 1 97.38 81 TYR B N 1
ATOM 1464 C CA . TYR B 1 81 ? 1.865 19.797 4.129 1 97.38 81 TYR B CA 1
ATOM 1465 C C . TYR B 1 81 ? 1.903 19.906 5.652 1 97.38 81 TYR B C 1
ATOM 1467 O O . TYR B 1 81 ? 1.695 20.984 6.211 1 97.38 81 TYR B O 1
ATOM 1475 N N . ILE B 1 82 ? 2.143 18.828 6.312 1 97.62 82 ILE B N 1
ATOM 1476 C CA . ILE B 1 82 ? 2.223 18.812 7.77 1 97.62 82 ILE B CA 1
ATOM 1477 C C . ILE B 1 82 ? 3.371 19.703 8.234 1 97.62 82 ILE B C 1
ATOM 1479 O O . ILE B 1 82 ? 3.209 20.5 9.156 1 97.62 82 ILE B O 1
ATOM 1483 N N . VAL B 1 83 ? 4.48 19.594 7.59 1 96.94 83 VAL B N 1
ATOM 1484 C CA . VAL B 1 83 ? 5.645 20.406 7.941 1 96.94 83 VAL B CA 1
ATOM 1485 C C . VAL B 1 83 ? 5.316 21.875 7.758 1 96.94 83 VAL B C 1
ATOM 1487 O O . VAL B 1 83 ? 5.656 22.703 8.602 1 96.94 83 VAL B O 1
ATOM 1490 N N . LEU B 1 84 ? 4.645 22.203 6.699 1 95.88 84 LEU B N 1
ATOM 1491 C CA . LEU B 1 84 ? 4.234 23.578 6.422 1 95.88 84 LEU B CA 1
ATOM 1492 C C . LEU B 1 84 ? 3.307 24.094 7.512 1 95.88 84 LEU B C 1
ATOM 1494 O O . LEU B 1 84 ? 3.477 25.219 7.992 1 95.88 84 LEU B O 1
ATOM 1498 N N . LEU B 1 85 ? 2.307 23.297 7.875 1 95 85 LEU B N 1
ATOM 1499 C CA . LEU B 1 85 ? 1.343 23.703 8.891 1 95 85 LEU B CA 1
ATOM 1500 C C . LEU B 1 85 ? 2.035 23.953 10.227 1 95 85 LEU B C 1
ATOM 1502 O O . LEU B 1 85 ? 1.704 24.906 10.938 1 95 85 LEU B O 1
ATOM 1506 N N . ILE B 1 86 ? 2.996 23.094 10.508 1 94.38 86 ILE B N 1
ATOM 1507 C CA . ILE B 1 86 ? 3.74 23.234 11.75 1 94.38 86 ILE B CA 1
ATOM 1508 C C . ILE B 1 86 ? 4.551 24.531 11.727 1 94.38 86 ILE B C 1
ATOM 1510 O O . ILE B 1 86 ? 4.59 25.266 12.719 1 94.38 86 ILE B O 1
ATOM 1514 N N . GLU B 1 87 ? 5.148 24.797 10.633 1 94.38 87 GLU B N 1
ATOM 1515 C CA . GLU B 1 87 ? 5.93 26.016 10.484 1 94.38 87 GLU B CA 1
ATOM 1516 C C . GLU B 1 87 ? 5.051 27.266 10.633 1 94.38 87 GLU B C 1
ATOM 1518 O O . GLU B 1 87 ? 5.453 28.234 11.266 1 94.38 87 GLU B O 1
ATOM 1523 N N . LEU B 1 88 ? 3.916 27.234 10.094 1 92.06 88 LEU B N 1
ATOM 1524 C CA . LEU B 1 88 ? 2.979 28.359 10.172 1 92.06 88 LEU B CA 1
ATOM 1525 C C . LEU B 1 88 ? 2.52 28.578 11.609 1 92.06 88 LEU B C 1
ATOM 1527 O O . LEU B 1 88 ? 2.371 29.719 12.047 1 92.06 88 LEU B O 1
ATOM 1531 N N . LEU B 1 89 ? 2.307 27.578 12.297 1 90.81 89 LEU B N 1
ATOM 1532 C CA . LEU B 1 89 ? 1.871 27.656 13.688 1 90.81 89 LEU B CA 1
ATOM 1533 C C . LEU B 1 89 ? 2.975 28.234 14.57 1 90.81 89 LEU B C 1
ATOM 1535 O O . LEU B 1 89 ? 2.701 29.016 15.484 1 90.81 89 LEU B O 1
ATOM 1539 N N . ASN B 1 90 ? 4.164 27.812 14.32 1 89.44 90 ASN B N 1
ATOM 1540 C CA . ASN B 1 90 ? 5.297 28.312 15.094 1 89.44 90 ASN B CA 1
ATOM 1541 C C . ASN B 1 90 ? 5.543 29.797 14.852 1 89.44 90 ASN B C 1
ATOM 1543 O O . ASN B 1 90 ? 5.938 30.516 15.758 1 89.44 90 ASN B O 1
ATOM 1547 N N . LYS B 1 91 ? 5.324 30.344 13.727 1 87.75 91 LYS B N 1
ATOM 1548 C CA . LYS B 1 91 ? 5.477 31.75 13.391 1 87.75 91 LYS B CA 1
ATOM 1549 C C . LYS B 1 91 ? 4.391 32.594 14.055 1 87.75 91 LYS B C 1
ATOM 1551 O O . LYS B 1 91 ? 4.648 33.719 14.492 1 87.75 91 LYS B O 1
ATOM 1556 N N . SER B 1 92 ? 3.227 32.156 14.109 1 81.25 92 SER B N 1
ATOM 1557 C CA . SER B 1 92 ? 2.115 32.875 14.727 1 81.25 92 SER B CA 1
ATOM 1558 C C . SER B 1 92 ? 2.301 32.969 16.234 1 81.25 92 SER B C 1
ATOM 1560 O O . SER B 1 92 ? 1.898 33.969 16.859 1 81.25 92 SER B O 1
ATOM 1562 N N . THR B 1 93 ? 2.863 32.031 16.828 1 75.69 93 THR B N 1
ATOM 1563 C CA . THR B 1 93 ? 3.104 32.062 18.266 1 75.69 93 THR B CA 1
ATOM 1564 C C . THR B 1 93 ? 4.207 33.031 18.609 1 75.69 93 THR B C 1
ATOM 1566 O O . THR B 1 93 ? 4.141 33.719 19.641 1 75.69 93 THR B O 1
ATOM 1569 N N . TYR B 1 94 ? 5.141 33.125 17.766 1 70.38 94 TYR B N 1
ATOM 1570 C CA . TYR B 1 94 ? 6.219 34.094 18 1 70.38 94 TYR B CA 1
ATOM 1571 C C . TYR B 1 94 ? 5.746 35.5 17.766 1 70.38 94 TYR B C 1
ATOM 1573 O O . TYR B 1 94 ? 6.223 36.438 18.406 1 70.38 94 TYR B O 1
ATOM 1581 N N . ALA B 1 95 ? 4.848 35.812 16.906 1 64.75 95 ALA B N 1
ATOM 1582 C CA . ALA B 1 95 ? 4.355 37.156 16.625 1 64.75 95 ALA B CA 1
ATOM 1583 C C . ALA B 1 95 ? 3.486 37.656 17.781 1 64.75 95 ALA B C 1
ATOM 1585 O O . ALA B 1 95 ? 3.395 38.875 18 1 64.75 95 ALA B O 1
ATOM 1586 N N . ASP B 1 96 ? 2.834 36.906 18.344 1 61.47 96 ASP B N 1
ATOM 1587 C CA . ASP B 1 96 ? 1.986 37.312 19.453 1 61.47 96 ASP B CA 1
ATOM 1588 C C . ASP B 1 96 ? 2.82 37.594 20.703 1 61.47 96 ASP B C 1
ATOM 1590 O O . ASP B 1 96 ? 2.359 38.281 21.609 1 61.47 96 ASP B O 1
ATOM 1594 N N . GLN B 1 97 ? 4.012 37.25 20.734 1 54.31 97 GLN B N 1
ATOM 1595 C CA . GLN B 1 97 ? 4.836 37.688 21.859 1 54.31 97 GLN B CA 1
ATOM 1596 C C . GLN B 1 97 ? 5.551 38.969 21.547 1 54.31 97 GLN B C 1
ATOM 1598 O O . GLN B 1 97 ? 5.891 39.25 20.391 1 54.31 97 GLN B O 1
#

Sequence (194 aa):
MNIFILEVIQMFYKSIEDYDPHLKCQYSVNIIRRLKANRRERARMHSVNNALEQLRNILPTASHGSTKLSKIETLRRACDYIVLLIELLNKSTYADQMNIFILEVIQMFYKSIEDYDPHLKCQYSVNIIRRLKANRRERARMHSVNNALEQLRNILPTASHGSTKLSKIETLRRACDYIVLLIELLNKSTYADQ

Secondary structure (DSSP, 8-state):
-HHHHHHHHHHHHHHHHHH-HHHHHHHHHHHHHHHHHHHHHHHHHHHHHHHHHHHHHHS---SS-SPPPPHHHHHHHHHHHHHHHHHHHHHHHHHH-/-HHHHHHHHHHHHHHHHHH-HHHHHHHHHHHHHHHHHHHHHHHHHHHHHHHHHHHHHHS---SS-SPPPPHHHHHHHHHHHHHHHHHHHHHHHHHH-

pLDDT: mean 85.04, std 13.84, range [48.75, 98.44]

Organism: Schistosoma mekongi (NCBI:txid38744)

Foldseek 3Di:
DVVVVVVVVVVVVVCVCVVPVVVVVVVVVVVVVVVVVVVVVVVVVVVVVVVLVVLQVVQDDDPPDDDGQDSVRSVVSSVVVVVVVVVVVVVVVVVVD/DVVVVVVVVVVVVVCVCVVPVVVVVVVVVVVVVVVVVVVVVVVVVVVVVVVLVVLQVVQDDDPPDPDGQDSVRSVVSSVVVVVVVVVVVVVVVVVVD

Nearest PDB structures (foldseek):
  7saz-assembly1_G  TM=3.425E-01  e=5.079E+00  Capnocytophaga canimorsus Cc5
  7saz-assembly1_G  TM=3.424E-01  e=6.154E+00  Capnocytophaga canimorsus Cc5

=== Feature glossary ===
Key to the feature types in this record:

Secondary structure (8-state, DSSP). Secondary structure is the local, repeating backbone conformation. DSSP classifies it into eight states by reading the hydrogen-bond network: three helix types (H, G, I), two β types (E, B), two non-regular types (T, S), and unstructured coil (-).

Backbone torsions (φ/ψ). Backbone dihedral angles. Every residue except chain termini has a φ (preceding-C → N → Cα → C) and a ψ (N → Cα → C → next-N). They are reported in degrees following the IUPAC sign convention. Secondary structure is essentially a statement about which (φ, ψ) basin each residue occupies.

Predicted aligned error. Predicted Aligned Error (PAE) is an AlphaFold confidence matrix: entry (i, j) is the expected error in the position of residue j, in ångströms, when the prediction is superimposed on the true structure at residue i. Low PAE within a block of residues means that block is internally rigid and well-predicted; high PAE between two blocks means their relative placement is uncertain even if each block individually is confident.

B-factor. B-factor (Debye–Waller factor) reflects atomic displacement in the crystal lattice. It is an experimental observable (units Å²), not a prediction; low values mean the atom is pinned down, high values mean it moves or is heterogeneous across the crystal.

Secondary structure (3-state, P-SEA). Three-state secondary structure (P-SEA) collapses the eight DSSP classes into helix (a), strand (b), and coil (c). P-SEA assigns these from Cα geometry alone — distances and angles — without requiring backbone oxygens, so it wor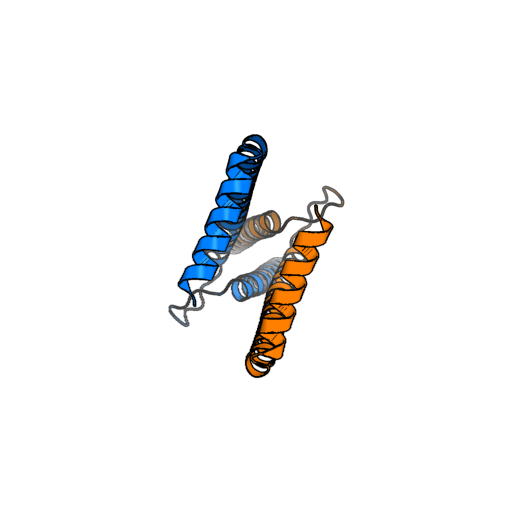ks on any Cα trace.

Sequence. Primary structure: the covalent order of the twenty standard amino acids along the backbone. Two proteins with the same sequence will (almost always) fold to the same structure; two with 30% identity often share a fold but not the details.

pLDDT. pLDDT is the predicted lDDT-Cα score: AlphaFold's confidence that the local environment of each residue (al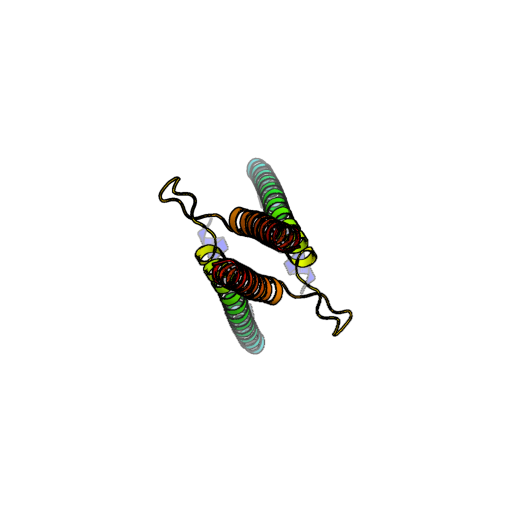l inter-atomic distances within 15 Å) is correctly placed. It is a per-residue number between 0 and 100, with higher meaning more reliable.

InterPro / GO / CATH / organism. Functional annotations link the protein to curated databases. InterPro entries identify conserved domains and families by matching the sequence against member-database signatures (Pfam, PROSITE, CDD, …). Gene Ontology (GO) terms describe molecular function, biological process, and cellular component in a controlled vocabulary. CATH places the structure in a hierarchical fold classification (Class/Architecture/Topology/Homologous-superfamily). The organism is the source species.

Contact-map, Ramachandran, and PAE plots. Three diagnostic plots accompany the record. The Cα contact map visualizes the tertiary structure as a 2D adjacency matrix (8 Å cutoff, sequence-local contacts suppressed). The Ramachandran plot shows the distribution of backbone (φ, ψ) torsions, with points in the α and β basins reflecting secondary structure content. The PAE plot shows AlphaFold's inter-residue confidence as a color matrix.

mmCIF coordinates. The mmCIF table is the protein's shape written out atom by atom. For each backbone N, Cα, C, and carbonyl O, it records an (x, y, z) coordinate triple in Å plus the residue type, chain letter, and residue number.

Radius of gyration, Cα contacts, bounding box. Three whole-structure scalars: the radius of gyration (RMS distance of Cα from centroid, in Å), the count of Cα–Cα contacts (pairs closer than 8 Å and separated by more than four residues in sequence — i.e. tertiary, not local, contacts), and the bounding-box dimensions. Together they distinguish compact globular folds from extended fibres or disordered chains.

Foldseek 3Di. The Foldseek 3Di string encodes local tertiary geometry as a 20-letter alphabet — one character per residue — derived from the relative positions of nearby Cα atoms. Unlike the amino-acid sequence, 3Di is a direct function of the 3D structure, so two proteins with the same fold have similar 3Di strings even at low sequence identity.

Rendered structure images. Six rendered views show the 3D structure from the faces of a cube — i.e. along ±x, ±y, ±z. Rendering representation is drawn randomly per protein from cartoon (secondary-structure ribbons), sticks (backbone bonds), or molecular surface; coloring is either N→C rainbow (blue at the N-terminus through red at the C-terminus) or one color per chain.

Nearest PDB structures. The Foldseek neighbor list gives the closest experimentally determined structures in the PDB, ranked by structural alignment. TM-score near 1 means near-identical fold; near 0.3 means only rough topology match. This is how one finds what a novel AlphaFold prediction most resembles in the solved-structure universe.

Solvent-accessible surface area. SASA measures how much of the protein is reachable by solvent. It is computed by rolling a water-sized probe over the atomic surface and summing the exposed area (Å²). Per-residue SASA distinguishes core (buried, low SASA) from surface (exposed, high SASA) residues; total SASA is a whole-molecule size measure.